Protein AF-A0A3D1IVW1-F1 (afdb_monomer_lite)

pLDDT: mean 79.4, std 11.93, range [44.81, 93.75]

Foldseek 3Di:
DVPVPVVVCVVCVVVVVVVVVVVLVVDDPVVLVVLLVVLLVVLLVLLVVLVVLLCCCQPVPPVVSVVVLCLQQPPDDDDDDVVLVVVLVVLVVVLVVLVVVPVVDPDPDSCSSVCNNVSSVVSSVSSCVRRVVSVCCLNPACLVVLCVVLVLDDPPLFEEEEPDDPVSVVRSCVNNVHHYDDPPPPDTQKYKYKFFPVVVPQPPDCWDCDPNWIWGWPDKDDRSNDPGIIITMIGTDD

Structure (mmCIF, N/CA/C/O backbone):
data_AF-A0A3D1IVW1-F1
#
_entry.id   AF-A0A3D1IVW1-F1
#
loop_
_atom_site.group_PDB
_atom_site.id
_atom_site.type_symbol
_atom_site.label_atom_id
_atom_site.label_alt_id
_atom_site.label_comp_id
_atom_site.label_asym_id
_atom_site.label_entity_id
_atom_site.label_seq_id
_atom_site.pdbx_PDB_ins_code
_atom_site.Cartn_x
_atom_site.Cartn_y
_atom_site.Cartn_z
_atom_site.occupancy
_atom_site.B_iso_or_equiv
_atom_site.auth_seq_id
_atom_site.auth_comp_id
_atom_site.auth_asym_id
_atom_site.auth_atom_id
_atom_site.pdbx_PDB_model_num
ATOM 1 N N . ASP A 1 1 ? -1.651 19.446 11.069 1.00 44.81 1 ASP A N 1
ATOM 2 C CA . ASP A 1 1 ? -1.662 2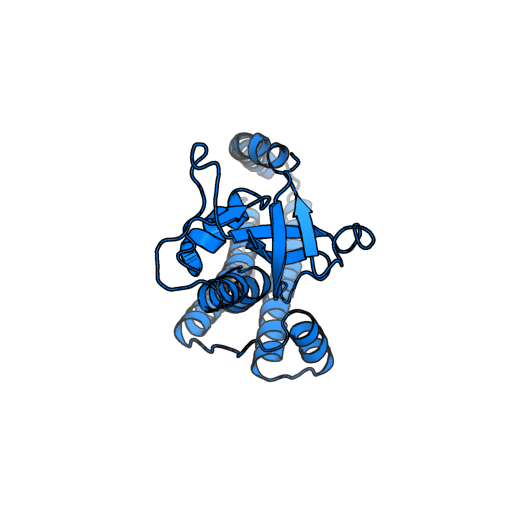0.172 9.782 1.00 44.81 1 ASP A CA 1
ATOM 3 C C . ASP A 1 1 ? -0.481 19.895 8.840 1.00 44.81 1 ASP A C 1
ATOM 5 O O . ASP A 1 1 ? -0.111 20.776 8.086 1.00 44.81 1 ASP A O 1
ATOM 9 N N . HIS A 1 2 ? 0.072 18.671 8.774 1.00 48.81 2 HIS A N 1
ATOM 10 C CA . HIS A 1 2 ? 1.142 18.350 7.800 1.00 48.81 2 HIS A CA 1
ATOM 11 C C . HIS A 1 2 ? 0.639 17.797 6.452 1.00 48.81 2 HIS A C 1
ATOM 13 O O . HIS A 1 2 ? 1.391 17.732 5.489 1.00 48.81 2 HIS A O 1
ATOM 19 N N . TYR A 1 3 ? -0.633 17.396 6.352 1.00 52.34 3 TYR A N 1
ATOM 20 C CA . TYR A 1 3 ? -1.165 16.752 5.140 1.00 52.34 3 TYR A CA 1
ATOM 21 C C . TYR A 1 3 ? -1.516 17.737 4.011 1.00 52.34 3 TYR A C 1
ATOM 23 O O . TYR A 1 3 ? -1.697 17.322 2.869 1.00 52.34 3 TYR A O 1
ATOM 31 N N . SER A 1 4 ? -1.625 19.032 4.311 1.00 59.16 4 SER A N 1
ATOM 32 C CA . SER A 1 4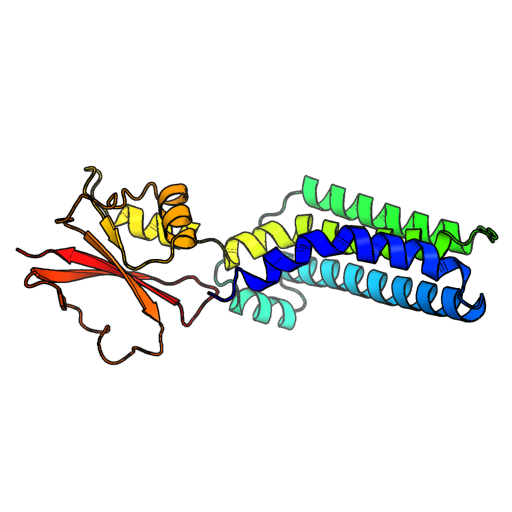 ? -1.966 20.077 3.339 1.00 59.16 4 SER A CA 1
ATOM 33 C C . SER A 1 4 ? -0.793 20.474 2.440 1.00 59.16 4 SER A C 1
ATOM 35 O O . SER A 1 4 ? -1.022 20.860 1.299 1.00 59.16 4 SER A O 1
ATOM 37 N N . GLU A 1 5 ? 0.451 20.348 2.905 1.00 62.03 5 GLU A N 1
ATOM 38 C CA . GLU A 1 5 ? 1.628 20.838 2.172 1.00 62.03 5 GLU A CA 1
ATOM 39 C C . GLU A 1 5 ? 1.930 20.007 0.916 1.00 62.03 5 GLU A C 1
ATOM 41 O O . GLU A 1 5 ? 2.235 20.567 -0.136 1.00 62.03 5 GLU A O 1
ATOM 46 N N . GLU A 1 6 ? 1.762 18.682 0.971 1.00 63.97 6 GLU A N 1
ATOM 47 C CA . GLU A 1 6 ? 2.027 17.818 -0.189 1.00 63.97 6 GLU A CA 1
ATOM 48 C C . GLU A 1 6 ? 0.961 17.961 -1.284 1.00 63.97 6 GLU A C 1
ATOM 50 O O . GLU A 1 6 ? 1.274 17.928 -2.475 1.00 63.97 6 GLU A O 1
ATOM 55 N N . ALA A 1 7 ? -0.300 18.185 -0.897 1.00 71.75 7 ALA A N 1
ATOM 56 C CA . ALA A 1 7 ? -1.404 18.361 -1.840 1.00 71.75 7 ALA A CA 1
ATOM 57 C C . ALA A 1 7 ? -1.270 19.650 -2.672 1.00 71.75 7 ALA A C 1
ATOM 59 O O . ALA A 1 7 ? -1.686 19.686 -3.831 1.00 71.75 7 ALA A O 1
ATOM 60 N N . ILE A 1 8 ? -0.639 20.685 -2.108 1.00 82.56 8 ILE A N 1
ATOM 61 C CA . ILE A 1 8 ? -0.385 21.970 -2.779 1.00 82.56 8 ILE A CA 1
ATOM 62 C C . ILE A 1 8 ? 0.635 21.826 -3.920 1.00 82.56 8 ILE A C 1
ATOM 64 O O . ILE A 1 8 ? 0.636 22.635 -4.846 1.00 82.56 8 ILE A O 1
ATOM 68 N N . LEU A 1 9 ? 1.471 20.782 -3.903 1.00 83.12 9 LEU A N 1
ATOM 69 C CA . LEU A 1 9 ? 2.493 20.544 -4.926 1.00 83.12 9 LEU A CA 1
ATOM 70 C C . LEU A 1 9 ? 1.981 19.731 -6.124 1.00 83.12 9 LEU A C 1
ATOM 72 O O . LEU A 1 9 ? 2.606 19.763 -7.185 1.00 83.12 9 LEU A O 1
ATOM 76 N N . LEU A 1 10 ? 0.838 19.039 -6.009 1.00 85.56 10 LEU A N 1
ATOM 77 C CA . LEU A 1 10 ? 0.262 18.269 -7.123 1.00 85.56 10 LEU A CA 1
ATOM 78 C C . LEU A 1 10 ? 0.056 19.093 -8.412 1.00 85.56 10 LEU A C 1
ATOM 80 O O . LEU A 1 10 ? 0.389 18.587 -9.485 1.00 85.56 10 LEU A O 1
ATOM 84 N N . PRO A 1 11 ? -0.431 20.348 -8.362 1.00 90.56 11 PRO A N 1
ATOM 85 C CA . PRO A 1 11 ? -0.581 21.185 -9.552 1.00 90.56 11 PRO A CA 1
ATOM 86 C C . PRO A 1 11 ? 0.732 21.515 -10.279 1.00 90.56 11 PRO A C 1
ATOM 88 O O . PRO A 1 11 ? 0.683 21.943 -11.428 1.00 90.56 11 PRO A O 1
ATOM 91 N N . LEU A 1 12 ? 1.900 21.318 -9.651 1.00 88.50 12 LEU A N 1
ATOM 92 C CA . LEU A 1 12 ? 3.211 21.569 -10.264 1.00 88.50 12 LEU A CA 1
ATOM 93 C C . LEU A 1 12 ? 3.673 20.415 -11.178 1.00 88.50 12 LEU A C 1
ATOM 95 O O . LEU A 1 12 ? 4.520 20.614 -12.052 1.00 88.50 12 LEU A O 1
ATOM 99 N N . LEU A 1 13 ? 3.100 19.214 -11.018 1.00 88.19 13 LEU A N 1
ATOM 100 C CA . LEU A 1 13 ? 3.461 18.012 -11.784 1.00 88.19 13 LEU A CA 1
ATOM 101 C C . LEU A 1 13 ? 3.410 18.196 -13.313 1.00 88.19 13 LEU A C 1
ATOM 103 O O . LEU A 1 13 ? 4.369 17.787 -13.971 1.00 88.19 13 LEU A O 1
ATOM 107 N N . PRO A 1 14 ? 2.371 18.817 -13.913 1.00 90.19 14 PRO A N 1
ATOM 108 C CA . PRO A 1 14 ? 2.312 19.013 -15.361 1.00 90.19 14 PRO A CA 1
ATOM 109 C C . PRO A 1 14 ? 3.464 19.883 -15.879 1.00 90.19 14 PRO A C 1
ATOM 111 O O . PRO A 1 14 ? 4.065 19.559 -16.902 1.00 90.19 14 PRO A O 1
ATOM 114 N N . GLY A 1 15 ? 3.815 20.949 -15.149 1.00 91.00 15 GLY A N 1
ATOM 115 C CA . GLY A 1 15 ? 4.915 21.844 -15.516 1.00 91.00 15 GLY A CA 1
ATOM 116 C C . GLY A 1 15 ? 6.268 21.135 -15.480 1.00 91.00 15 GLY A C 1
ATOM 117 O O . GLY A 1 15 ? 7.052 21.235 -16.423 1.00 91.00 15 GLY A O 1
ATOM 118 N N . LEU A 1 16 ? 6.511 20.336 -14.438 1.00 87.25 16 LEU A N 1
ATOM 119 C CA . LEU A 1 16 ? 7.719 19.514 -14.327 1.00 87.25 16 LEU A CA 1
ATOM 120 C C . LEU A 1 16 ? 7.793 18.442 -15.424 1.00 87.25 16 LEU A C 1
ATOM 122 O O . LEU A 1 16 ? 8.865 18.215 -15.984 1.00 87.25 16 LEU A O 1
ATOM 126 N N . ALA A 1 17 ? 6.666 17.817 -15.779 1.00 85.81 17 ALA A N 1
ATOM 127 C CA . ALA A 1 17 ? 6.605 16.831 -16.857 1.00 85.81 17 ALA A CA 1
ATOM 128 C C . ALA A 1 17 ? 6.920 17.453 -18.228 1.00 85.81 17 ALA A C 1
ATOM 130 O O . ALA A 1 17 ? 7.674 16.871 -19.010 1.00 85.81 17 ALA A O 1
ATOM 131 N N . MET A 1 18 ? 6.401 18.656 -18.503 1.00 88.19 18 MET A N 1
ATOM 132 C CA . MET A 1 18 ? 6.732 19.409 -19.716 1.00 88.19 18 MET A CA 1
ATOM 133 C C . MET A 1 18 ? 8.223 19.761 -19.767 1.00 88.19 18 MET A C 1
ATOM 135 O O . MET A 1 18 ? 8.879 19.495 -20.774 1.00 88.19 18 MET A O 1
ATOM 139 N N . LEU A 1 19 ? 8.783 20.287 -18.673 1.00 87.06 19 LEU A N 1
ATOM 140 C CA . LEU A 1 19 ? 10.214 20.600 -18.579 1.00 87.06 19 LEU A CA 1
ATOM 141 C C . LEU A 1 19 ? 11.088 19.358 -18.813 1.00 87.06 19 LEU A C 1
ATOM 143 O O . LEU A 1 19 ? 12.068 19.427 -19.555 1.00 87.06 19 LEU A O 1
ATOM 147 N N . ALA A 1 20 ? 10.710 18.207 -18.249 1.00 83.38 20 ALA A N 1
ATOM 148 C CA . ALA A 1 20 ? 11.411 16.945 -18.469 1.00 83.38 20 ALA A CA 1
ATOM 149 C C . ALA A 1 20 ? 11.354 16.494 -19.941 1.00 83.38 20 ALA A C 1
ATOM 151 O O . ALA A 1 20 ? 12.373 16.072 -20.491 1.00 83.38 20 ALA A O 1
ATOM 152 N N . ALA A 1 21 ? 10.199 16.632 -20.603 1.00 82.69 21 ALA A N 1
ATOM 153 C CA . ALA A 1 21 ? 10.036 16.286 -22.016 1.00 82.69 21 ALA A CA 1
ATOM 154 C C . ALA A 1 21 ? 10.954 17.120 -22.931 1.00 82.69 21 ALA A C 1
ATOM 156 O O . ALA A 1 21 ? 11.595 16.567 -23.827 1.00 82.69 21 ALA A O 1
ATOM 157 N N . PHE A 1 22 ? 11.077 18.426 -22.670 1.00 83.50 22 PHE A N 1
ATOM 158 C CA . PHE A 1 22 ? 11.959 19.324 -23.427 1.00 83.50 22 PHE A CA 1
ATOM 159 C C . PHE A 1 22 ? 13.443 19.227 -23.033 1.00 83.50 22 PHE A C 1
ATOM 161 O O . PHE A 1 22 ? 14.302 19.619 -23.820 1.00 83.50 22 PHE A O 1
ATOM 168 N N . GLY A 1 23 ? 13.770 18.687 -21.854 1.00 80.44 23 GLY A N 1
ATOM 169 C CA . GLY A 1 23 ? 15.151 18.469 -21.407 1.00 80.44 23 GLY A CA 1
ATOM 170 C C . GLY A 1 23 ? 15.813 17.210 -21.985 1.00 80.44 23 GLY A C 1
ATOM 171 O O . GLY A 1 23 ? 17.034 17.137 -22.090 1.00 80.44 23 GLY A O 1
ATOM 172 N N . LEU A 1 24 ? 15.038 16.211 -22.410 1.00 76.06 24 LEU A N 1
ATOM 173 C CA . LEU A 1 24 ? 15.577 14.956 -22.958 1.00 76.06 24 LEU A CA 1
ATOM 174 C C . LEU A 1 24 ? 16.409 15.117 -24.251 1.00 76.06 24 LEU A C 1
ATOM 176 O O . LEU A 1 24 ? 17.438 14.444 -24.363 1.00 76.06 24 LEU A O 1
ATOM 180 N N . PRO A 1 25 ? 16.043 15.989 -25.215 1.00 76.69 25 PRO A N 1
ATOM 181 C CA . PRO A 1 25 ? 16.825 16.207 -26.434 1.00 76.69 25 PRO A CA 1
ATOM 182 C C . PRO A 1 25 ? 18.171 16.910 -26.219 1.00 76.69 25 PRO A C 1
ATOM 184 O O . PRO A 1 25 ? 19.034 16.827 -27.090 1.00 76.69 25 PRO A O 1
ATOM 187 N N . THR A 1 26 ? 18.369 17.606 -25.093 1.00 80.81 26 THR A N 1
ATOM 188 C CA . THR A 1 26 ? 19.588 18.396 -24.837 1.00 80.81 26 THR A CA 1
ATOM 189 C C . THR A 1 26 ? 20.731 17.562 -24.247 1.00 80.81 26 THR A C 1
ATOM 191 O O . THR A 1 26 ? 21.876 18.014 -24.198 1.00 80.81 26 THR A O 1
ATOM 194 N N . MET A 1 27 ? 20.462 16.319 -23.833 1.00 77.38 27 MET A N 1
ATOM 195 C CA . MET A 1 27 ? 21.464 15.440 -23.234 1.00 77.38 27 MET A CA 1
ATOM 196 C C . MET A 1 27 ? 22.356 14.735 -24.267 1.00 77.38 27 MET A C 1
ATOM 198 O O . MET A 1 27 ? 21.921 14.272 -25.323 1.00 77.38 27 MET A O 1
ATOM 202 N N . LYS A 1 28 ? 23.636 14.553 -23.913 1.00 79.81 28 LYS A N 1
ATOM 203 C CA . LYS A 1 28 ? 24.580 13.746 -24.702 1.00 79.81 28 LYS A CA 1
ATOM 204 C C . LYS A 1 28 ? 24.087 12.296 -24.787 1.00 79.81 28 LYS A C 1
ATOM 206 O O . LYS A 1 28 ? 23.714 11.700 -23.777 1.00 79.81 28 LYS A O 1
ATOM 211 N N . ARG A 1 29 ? 24.200 11.685 -25.972 1.00 76.31 29 ARG A N 1
ATOM 212 C CA . ARG A 1 29 ? 23.771 10.293 -26.241 1.00 76.31 29 ARG A CA 1
ATOM 213 C C . ARG A 1 29 ? 24.329 9.273 -25.234 1.00 76.31 29 ARG A C 1
ATOM 215 O O . ARG A 1 29 ? 23.633 8.328 -24.876 1.00 76.31 29 ARG A O 1
ATOM 222 N N . GLY A 1 30 ? 25.561 9.478 -24.753 1.00 78.19 30 GLY A N 1
ATOM 223 C CA . GLY A 1 30 ? 26.191 8.617 -23.744 1.00 78.19 30 GLY A CA 1
ATOM 224 C C . GLY A 1 30 ? 25.524 8.687 -22.365 1.00 78.19 30 GLY A C 1
ATOM 225 O O . GLY A 1 30 ? 25.292 7.648 -21.754 1.00 78.19 30 GLY A O 1
ATOM 226 N N . ALA A 1 31 ? 25.150 9.888 -21.910 1.00 80.50 31 ALA A N 1
ATOM 227 C CA . ALA A 1 31 ? 24.491 10.085 -20.617 1.00 80.50 31 ALA A CA 1
ATOM 228 C C . ALA A 1 31 ? 23.090 9.454 -20.602 1.00 80.50 31 ALA A C 1
ATOM 230 O O . ALA A 1 31 ? 22.758 8.715 -19.680 1.00 80.50 31 ALA A O 1
ATOM 231 N N . ILE A 1 32 ? 22.312 9.649 -21.675 1.00 79.56 32 ILE A N 1
ATOM 232 C CA . ILE A 1 32 ? 20.978 9.041 -21.828 1.00 79.56 32 ILE A CA 1
ATOM 233 C C . ILE A 1 32 ? 21.064 7.511 -21.752 1.00 79.56 32 ILE A C 1
ATOM 235 O O . ILE A 1 32 ? 20.262 6.873 -21.075 1.00 79.56 32 ILE A O 1
ATOM 239 N N . ASN A 1 33 ? 22.048 6.910 -22.427 1.00 81.25 33 ASN A N 1
ATOM 240 C CA . ASN A 1 33 ? 22.205 5.457 -22.453 1.00 81.25 33 ASN A CA 1
ATOM 241 C C . ASN A 1 33 ? 22.649 4.879 -21.098 1.00 81.25 33 ASN A C 1
ATOM 243 O O . ASN A 1 33 ? 22.234 3.776 -20.745 1.00 81.25 33 ASN A O 1
ATOM 247 N N . ALA A 1 34 ? 23.474 5.612 -20.344 1.00 83.94 34 ALA A N 1
ATOM 248 C CA . ALA A 1 34 ? 23.881 5.217 -18.998 1.00 83.94 34 ALA A CA 1
ATOM 249 C C . ALA A 1 34 ? 22.696 5.253 -18.019 1.00 83.94 34 ALA A C 1
ATOM 251 O O . ALA A 1 34 ? 22.466 4.278 -17.305 1.00 83.94 34 ALA A O 1
ATOM 252 N N . VAL A 1 35 ? 21.907 6.334 -18.044 1.00 83.38 35 VAL A N 1
ATOM 253 C CA . VAL A 1 35 ? 20.700 6.479 -17.212 1.00 83.38 35 VAL A CA 1
ATOM 254 C C . VAL A 1 35 ? 19.680 5.387 -17.535 1.00 83.38 35 VAL A C 1
ATOM 256 O O . VAL A 1 35 ? 19.171 4.744 -16.625 1.00 83.38 35 VAL A O 1
ATOM 259 N N . ASP A 1 36 ? 19.443 5.111 -18.819 1.00 85.12 36 ASP A N 1
ATOM 260 C CA . ASP A 1 36 ? 18.531 4.055 -19.274 1.00 85.12 36 ASP A CA 1
ATOM 261 C C . ASP A 1 36 ? 18.907 2.674 -18.707 1.00 85.12 36 ASP A C 1
ATOM 263 O O . ASP A 1 36 ? 18.079 1.979 -18.118 1.00 85.12 36 ASP A O 1
ATOM 267 N N . TRP A 1 37 ? 20.181 2.282 -18.823 1.00 85.75 37 TRP A N 1
ATOM 268 C CA . TRP A 1 37 ? 20.661 1.015 -18.264 1.00 85.75 37 TRP A CA 1
ATOM 269 C C . TRP A 1 37 ? 20.567 0.965 -16.740 1.00 85.75 37 TRP A C 1
ATOM 271 O O . TRP A 1 37 ? 20.167 -0.064 -16.194 1.00 85.75 37 TRP A O 1
ATOM 281 N N . PHE A 1 38 ? 20.901 2.062 -16.060 1.00 89.50 38 PHE A N 1
ATOM 282 C CA . PHE A 1 38 ? 20.772 2.151 -14.609 1.00 89.50 38 PHE A CA 1
ATOM 283 C C . PHE A 1 38 ? 19.315 1.973 -14.164 1.00 89.50 38 PHE A C 1
ATOM 285 O O . PHE A 1 38 ? 19.040 1.185 -13.256 1.00 89.50 38 PHE A O 1
ATOM 292 N N . SER A 1 39 ? 18.376 2.642 -14.840 1.00 88.75 39 SER A N 1
ATOM 293 C CA . SER A 1 39 ? 16.945 2.499 -14.579 1.00 88.75 39 SER A CA 1
ATOM 294 C C . SER A 1 39 ? 16.476 1.064 -14.798 1.00 88.75 39 SER A C 1
ATOM 296 O O . SER A 1 39 ? 15.833 0.511 -13.914 1.00 88.75 39 SER A O 1
ATOM 298 N N . VAL A 1 40 ? 16.834 0.419 -15.915 1.00 89.44 40 VAL A N 1
ATOM 299 C CA . VAL A 1 40 ? 16.433 -0.977 -16.176 1.00 89.44 40 VAL A CA 1
ATOM 300 C C . VAL A 1 40 ? 16.955 -1.927 -15.111 1.00 89.44 40 VAL A C 1
ATOM 302 O O . VAL A 1 40 ? 16.191 -2.764 -14.631 1.00 89.44 40 VAL A O 1
ATOM 305 N N . MET A 1 41 ? 18.231 -1.811 -14.739 1.00 91.50 41 MET A N 1
ATOM 306 C CA . MET A 1 41 ? 18.840 -2.685 -13.734 1.00 91.50 41 MET A CA 1
ATOM 307 C C . MET A 1 41 ? 18.173 -2.503 -12.377 1.00 91.50 41 MET A C 1
ATOM 309 O O . MET A 1 41 ? 17.762 -3.482 -11.752 1.00 91.50 41 MET A O 1
ATOM 313 N N . THR A 1 42 ? 17.993 -1.253 -11.955 1.00 93.06 42 THR A N 1
ATOM 314 C CA . THR A 1 42 ? 17.382 -0.930 -10.663 1.00 93.06 42 THR A CA 1
ATOM 315 C C . THR A 1 42 ? 15.915 -1.361 -10.617 1.00 93.06 42 THR A C 1
ATOM 317 O O . THR A 1 42 ? 15.522 -2.048 -9.678 1.00 93.06 42 THR A O 1
ATOM 320 N N . LEU A 1 43 ? 15.124 -1.051 -11.653 1.00 92.62 43 LEU A N 1
ATOM 321 C CA . LEU A 1 43 ? 13.694 -1.386 -11.725 1.00 92.62 43 LEU A CA 1
ATOM 322 C C . LEU A 1 43 ? 13.453 -2.897 -11.854 1.00 92.62 43 LEU A C 1
ATOM 324 O O . LEU A 1 43 ? 12.521 -3.434 -11.257 1.00 92.62 43 LEU A O 1
ATOM 328 N N . SER A 1 44 ? 14.314 -3.610 -12.584 1.00 92.50 44 SER A N 1
ATOM 329 C CA . SER A 1 44 ? 14.243 -5.076 -12.658 1.00 92.50 44 SER A CA 1
ATOM 330 C C . SER A 1 44 ? 14.616 -5.716 -11.321 1.00 92.50 44 SER A C 1
ATOM 332 O O . SER A 1 44 ? 13.954 -6.656 -10.885 1.00 92.50 44 SER A O 1
ATOM 334 N N . THR A 1 45 ? 15.629 -5.176 -10.635 1.00 93.44 45 THR A N 1
ATOM 335 C CA . THR A 1 45 ? 16.033 -5.641 -9.300 1.00 93.44 45 THR A CA 1
ATOM 336 C C . THR A 1 45 ? 14.923 -5.404 -8.278 1.00 93.44 45 THR A C 1
ATOM 338 O O . THR A 1 45 ? 14.597 -6.310 -7.512 1.00 93.44 45 THR A O 1
ATOM 341 N N . SER A 1 46 ? 14.272 -4.236 -8.289 1.00 92.94 46 SER A N 1
ATOM 342 C CA . SER A 1 46 ? 13.134 -3.964 -7.404 1.00 92.94 46 SER A CA 1
ATOM 343 C C . SER A 1 46 ? 11.929 -4.847 -7.719 1.00 92.94 46 SER A C 1
ATOM 345 O O . SER A 1 46 ? 11.311 -5.368 -6.795 1.00 92.94 46 SER A O 1
ATOM 347 N N . ALA A 1 47 ? 11.614 -5.081 -8.996 1.00 92.75 47 ALA A N 1
ATOM 348 C CA . ALA A 1 47 ? 10.544 -5.999 -9.389 1.00 92.75 47 ALA A CA 1
ATOM 349 C C . ALA A 1 47 ? 10.818 -7.436 -8.912 1.00 92.75 47 ALA A C 1
ATOM 351 O O . ALA A 1 47 ? 9.932 -8.080 -8.346 1.00 92.75 47 ALA A O 1
ATOM 352 N N . ALA A 1 48 ? 12.055 -7.919 -9.066 1.00 91.62 48 ALA A N 1
ATOM 353 C CA . ALA A 1 48 ? 12.473 -9.219 -8.547 1.00 91.62 48 ALA A CA 1
ATOM 354 C C . ALA A 1 48 ? 12.349 -9.282 -7.016 1.00 91.62 48 ALA A C 1
ATOM 356 O O . ALA A 1 48 ? 11.836 -10.257 -6.470 1.00 91.62 48 ALA A O 1
ATOM 357 N N . PHE A 1 49 ? 12.744 -8.218 -6.317 1.00 90.88 49 PHE A N 1
ATOM 358 C CA . PHE A 1 49 ? 12.617 -8.125 -4.866 1.00 90.88 49 PHE A CA 1
ATOM 359 C C . PHE A 1 49 ? 11.154 -8.158 -4.397 1.00 90.88 49 PHE A C 1
ATOM 361 O O . PHE A 1 49 ? 10.835 -8.868 -3.443 1.00 90.88 49 PHE A O 1
ATOM 368 N N . ILE A 1 50 ? 10.250 -7.464 -5.100 1.00 89.94 50 ILE A N 1
ATOM 369 C CA . ILE A 1 50 ? 8.801 -7.490 -4.835 1.00 89.94 50 ILE A CA 1
ATOM 370 C C . ILE A 1 50 ? 8.251 -8.919 -4.951 1.00 89.94 50 ILE A C 1
ATOM 372 O O . ILE A 1 50 ? 7.494 -9.350 -4.075 1.00 89.94 50 ILE A O 1
ATOM 376 N N . TRP A 1 51 ? 8.663 -9.665 -5.983 1.00 89.88 51 TRP A N 1
ATOM 377 C CA . TRP A 1 51 ? 8.309 -11.076 -6.162 1.00 89.88 51 TRP A CA 1
ATOM 378 C C . TRP A 1 51 ? 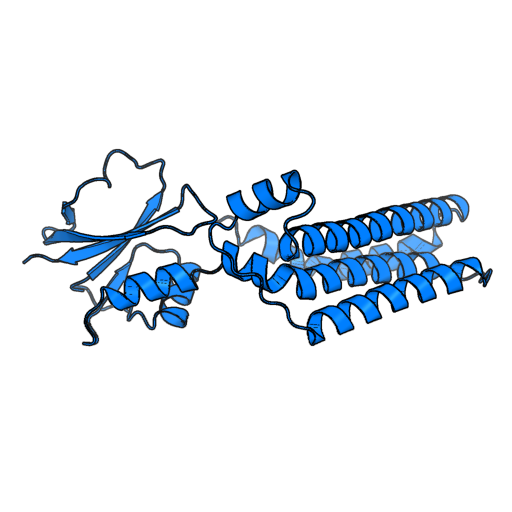8.855 -11.959 -5.040 1.00 89.88 51 TRP A C 1
ATOM 380 O O . TRP A 1 51 ? 8.089 -12.703 -4.429 1.00 89.88 51 TRP A O 1
ATOM 390 N N . VAL A 1 52 ? 10.149 -11.852 -4.724 1.00 86.62 52 VAL A N 1
ATOM 391 C CA . VAL A 1 52 ? 10.794 -12.647 -3.664 1.00 86.62 52 VAL A CA 1
ATOM 392 C C . VAL A 1 52 ? 10.120 -12.407 -2.315 1.00 86.62 52 VAL A C 1
ATOM 394 O O . VAL A 1 52 ? 9.800 -13.359 -1.607 1.00 86.62 52 VAL A O 1
ATOM 397 N N . MET A 1 53 ? 9.844 -11.150 -1.963 1.00 83.38 53 MET A N 1
ATOM 398 C CA . MET A 1 53 ? 9.140 -10.819 -0.725 1.00 83.38 53 MET A CA 1
ATOM 399 C C . MET A 1 53 ? 7.712 -11.369 -0.696 1.00 83.38 53 MET A C 1
ATOM 401 O O . MET A 1 53 ? 7.262 -11.853 0.344 1.00 83.38 53 MET A O 1
ATOM 405 N N . TRP A 1 54 ? 6.993 -11.328 -1.820 1.00 85.81 54 TRP A N 1
ATOM 406 C CA . TRP A 1 54 ? 5.652 -11.900 -1.896 1.00 85.81 54 TRP A CA 1
ATOM 407 C C . TRP A 1 54 ? 5.666 -13.429 -1.755 1.00 85.81 54 TRP A C 1
ATOM 409 O O . TRP A 1 54 ? 4.867 -13.968 -0.987 1.00 85.81 54 TRP A O 1
ATOM 419 N N . VAL A 1 55 ? 6.608 -14.120 -2.408 1.00 83.31 55 VAL A N 1
ATOM 420 C CA . VAL A 1 55 ? 6.807 -15.573 -2.255 1.00 83.31 55 VAL A CA 1
ATOM 421 C C . VAL A 1 55 ? 7.165 -15.912 -0.810 1.00 83.31 55 VAL A C 1
ATOM 423 O O . VAL A 1 55 ? 6.580 -16.834 -0.240 1.00 83.31 55 VAL A O 1
ATOM 426 N N . ALA A 1 56 ? 8.051 -15.136 -0.183 1.00 82.19 56 ALA A N 1
ATOM 427 C CA . ALA A 1 56 ? 8.434 -15.325 1.213 1.00 82.19 56 ALA A CA 1
ATOM 428 C C . ALA A 1 56 ? 7.254 -15.164 2.175 1.00 82.19 56 ALA A C 1
ATOM 430 O O . ALA A 1 56 ? 7.132 -15.919 3.137 1.00 82.19 56 ALA A O 1
ATOM 431 N N . LYS A 1 57 ? 6.348 -14.223 1.896 1.00 75.69 57 LYS A N 1
ATOM 432 C CA . LYS A 1 57 ? 5.104 -14.044 2.654 1.00 75.69 57 LYS A CA 1
ATOM 433 C C . LYS A 1 57 ? 4.146 -15.230 2.478 1.00 75.69 57 LYS A C 1
ATOM 435 O O . LYS A 1 57 ? 3.507 -15.626 3.447 1.00 75.69 57 LYS A O 1
ATOM 440 N N . GLN A 1 58 ? 4.033 -15.787 1.271 1.00 78.88 58 GLN A N 1
ATOM 441 C CA . GLN A 1 58 ? 3.109 -16.892 0.990 1.00 78.88 58 GLN A CA 1
ATOM 442 C C . GLN A 1 58 ? 3.612 -18.239 1.527 1.00 78.88 58 GLN A C 1
ATOM 444 O O . GLN A 1 58 ? 2.825 -19.036 2.027 1.00 78.88 58 GLN A O 1
ATOM 449 N N . THR A 1 59 ? 4.915 -18.495 1.404 1.00 76.81 59 THR A N 1
ATOM 450 C CA . THR A 1 59 ? 5.540 -19.795 1.712 1.00 76.81 59 THR A CA 1
ATOM 451 C C . THR A 1 59 ? 6.235 -19.830 3.071 1.00 76.81 59 THR A C 1
ATOM 453 O O . THR A 1 59 ? 6.530 -20.905 3.584 1.00 76.81 59 THR A O 1
ATOM 456 N N . GLY A 1 60 ? 6.521 -18.670 3.668 1.00 68.50 60 GLY A N 1
ATOM 457 C CA . GLY A 1 60 ? 7.301 -18.561 4.902 1.00 68.50 60 GLY A CA 1
ATOM 458 C C . GLY A 1 60 ? 8.819 -18.698 4.710 1.00 68.50 60 GLY A C 1
ATOM 459 O O . GLY A 1 60 ? 9.559 -18.623 5.693 1.00 68.50 60 GLY A O 1
ATOM 460 N N . TRP A 1 61 ? 9.306 -18.864 3.474 1.00 59.03 61 TRP A N 1
ATOM 461 C CA . TRP A 1 61 ? 10.727 -19.019 3.153 1.00 59.03 61 TRP A CA 1
ATOM 462 C C . TRP A 1 61 ? 11.194 -17.908 2.196 1.00 59.03 61 TRP A C 1
ATOM 464 O O . TRP A 1 61 ? 10.592 -17.759 1.135 1.00 59.03 61 TRP A O 1
ATOM 474 N N . PRO A 1 62 ? 12.241 -17.117 2.514 1.00 62.38 62 PRO A N 1
ATOM 475 C CA . PRO A 1 62 ? 13.227 -17.286 3.587 1.00 62.38 62 PRO A CA 1
ATOM 476 C C . PRO A 1 62 ? 12.711 -16.869 4.974 1.00 62.38 62 PRO A C 1
ATOM 478 O O . PRO A 1 62 ? 12.102 -15.810 5.140 1.00 62.38 62 PRO A O 1
ATOM 481 N N . ALA A 1 63 ? 13.034 -17.665 5.999 1.00 64.69 63 ALA A N 1
ATOM 482 C CA . ALA A 1 63 ? 12.492 -17.518 7.356 1.00 64.69 63 ALA A CA 1
ATOM 483 C C . ALA A 1 63 ? 12.750 -16.140 7.999 1.00 64.69 63 ALA A C 1
ATOM 485 O O . ALA A 1 63 ? 11.968 -15.679 8.827 1.00 64.69 63 ALA A O 1
ATOM 486 N N . GLN A 1 64 ? 13.836 -15.464 7.623 1.00 64.50 64 GLN A N 1
ATOM 487 C CA . GLN A 1 64 ? 14.205 -14.149 8.157 1.00 64.50 64 GLN A CA 1
ATOM 488 C C . GLN A 1 64 ? 13.279 -13.035 7.639 1.00 64.50 64 GLN A C 1
ATOM 490 O O . GLN A 1 64 ? 12.844 -12.177 8.407 1.00 64.50 64 GLN A O 1
ATOM 495 N N . LEU A 1 65 ? 12.912 -13.099 6.355 1.00 61.09 65 LEU A N 1
ATOM 496 C CA . LEU A 1 65 ? 11.960 -12.181 5.723 1.00 61.09 65 LEU A CA 1
ATOM 497 C C . LEU A 1 65 ? 10.540 -12.434 6.233 1.00 61.09 65 LEU A C 1
ATOM 499 O O . LEU A 1 65 ? 9.843 -11.486 6.591 1.00 61.09 65 LEU A O 1
ATOM 503 N N . ALA A 1 66 ? 10.147 -13.704 6.355 1.00 62.25 66 ALA A N 1
ATOM 504 C CA . ALA A 1 66 ? 8.850 -14.079 6.906 1.00 62.25 66 ALA A CA 1
ATOM 505 C C . ALA A 1 66 ? 8.687 -13.602 8.360 1.00 62.25 66 ALA A C 1
ATOM 507 O O . ALA A 1 66 ? 7.682 -12.979 8.691 1.00 62.25 66 ALA A O 1
ATOM 508 N N . LYS A 1 67 ? 9.696 -13.798 9.224 1.00 61.72 67 LYS A N 1
ATOM 509 C CA . LYS A 1 67 ? 9.661 -13.325 10.621 1.00 61.72 67 LYS A CA 1
ATOM 510 C C . LYS A 1 67 ? 9.504 -11.806 10.725 1.00 61.72 67 LYS A C 1
ATOM 512 O O . LYS A 1 67 ? 8.696 -11.338 11.526 1.00 61.72 67 LYS A O 1
ATOM 517 N N . ASN A 1 68 ? 10.230 -11.036 9.912 1.00 62.25 68 ASN A N 1
ATOM 518 C CA . ASN A 1 68 ? 10.095 -9.577 9.895 1.00 62.25 68 ASN A CA 1
ATOM 519 C C . ASN A 1 68 ? 8.728 -9.130 9.364 1.00 62.25 68 ASN A C 1
ATOM 521 O O . ASN A 1 68 ? 8.130 -8.216 9.930 1.00 62.25 68 ASN A O 1
ATOM 525 N N . ALA A 1 69 ? 8.203 -9.796 8.335 1.00 62.72 69 ALA A N 1
ATOM 526 C CA . ALA A 1 69 ? 6.868 -9.521 7.820 1.00 62.72 69 ALA A CA 1
ATOM 527 C C . ALA A 1 69 ? 5.796 -9.813 8.886 1.00 62.72 69 ALA A C 1
ATOM 529 O O . ALA A 1 69 ? 5.021 -8.926 9.237 1.00 62.72 69 ALA A O 1
ATOM 530 N N . PHE A 1 70 ? 5.785 -11.006 9.488 1.00 63.34 70 PHE A N 1
ATOM 531 C CA . PHE A 1 70 ? 4.804 -11.366 10.522 1.00 63.34 70 PHE A CA 1
ATOM 532 C C . PHE A 1 70 ? 4.911 -10.512 11.791 1.00 63.34 70 PHE A C 1
ATOM 534 O O . PHE A 1 70 ? 3.910 -10.316 12.476 1.00 63.34 70 PHE A O 1
ATOM 541 N N . LYS A 1 71 ? 6.086 -9.941 12.086 1.00 61.16 71 LYS A N 1
ATOM 542 C CA . LYS A 1 71 ? 6.238 -8.943 13.154 1.00 61.16 71 LYS A CA 1
ATOM 543 C C . LYS A 1 71 ? 5.466 -7.649 12.859 1.00 61.16 71 LYS A C 1
ATOM 545 O O . LYS A 1 71 ? 4.975 -7.029 13.798 1.00 61.16 71 LYS A O 1
ATOM 550 N N . LEU A 1 72 ? 5.364 -7.245 11.590 1.00 56.34 72 LEU A N 1
ATOM 551 C CA . LEU A 1 72 ? 4.624 -6.052 11.155 1.00 56.34 72 LEU A CA 1
ATOM 552 C C . LEU A 1 72 ? 3.119 -6.310 10.963 1.00 56.34 72 LEU A C 1
ATOM 554 O O . LEU A 1 72 ? 2.325 -5.385 11.109 1.00 56.34 72 LEU A O 1
ATOM 558 N N . ALA A 1 73 ? 2.716 -7.546 10.659 1.00 58.84 73 ALA A N 1
ATOM 559 C CA . ALA A 1 73 ? 1.312 -7.935 10.507 1.00 58.84 73 ALA A CA 1
ATOM 560 C C . ALA A 1 73 ? 1.005 -9.250 11.252 1.00 58.84 73 ALA A C 1
ATOM 562 O O . ALA A 1 73 ? 0.850 -10.308 10.627 1.00 58.84 73 ALA A O 1
ATOM 563 N N . PRO A 1 74 ? 0.930 -9.219 12.594 1.00 60.56 74 PRO A N 1
ATOM 564 C CA . PRO A 1 74 ? 0.672 -10.419 13.381 1.00 60.56 74 PRO A CA 1
ATOM 565 C C . PRO A 1 74 ? -0.732 -10.962 13.085 1.00 60.56 74 PRO A C 1
ATOM 567 O O . PRO A 1 74 ? -1.719 -10.271 13.307 1.00 60.56 74 PRO A O 1
ATOM 570 N N . GLY A 1 75 ? -0.825 -12.204 12.596 1.00 61.91 75 GLY A N 1
ATOM 571 C CA . GLY A 1 75 ? -2.102 -12.869 12.299 1.00 61.91 75 GLY A CA 1
ATOM 572 C C . GLY A 1 75 ? -2.663 -12.638 10.889 1.00 61.91 75 GLY A C 1
ATOM 573 O O . GLY A 1 75 ? -3.800 -13.033 10.625 1.00 61.91 75 GLY A O 1
ATOM 574 N N . PHE A 1 76 ? -1.894 -12.035 9.973 1.00 63.94 76 PHE A N 1
ATOM 575 C CA . PHE A 1 76 ? -2.291 -11.937 8.566 1.00 63.94 76 PHE A CA 1
ATOM 576 C C . PHE A 1 76 ? -2.409 -13.330 7.932 1.00 63.94 76 PHE A C 1
ATOM 578 O O . PHE A 1 76 ? -1.433 -14.082 7.881 1.00 63.94 76 PHE A O 1
ATOM 585 N N . LYS A 1 77 ? -3.599 -13.663 7.422 1.00 64.69 77 LYS A N 1
ATOM 586 C CA . LYS A 1 77 ? -3.816 -14.872 6.624 1.00 64.69 77 LYS A CA 1
ATOM 587 C C . LYS A 1 77 ? -3.495 -14.551 5.163 1.00 64.69 77 LYS A C 1
ATOM 589 O O . LYS A 1 77 ? -4.120 -13.649 4.610 1.00 64.69 77 LYS A O 1
ATOM 594 N N . PRO A 1 78 ? -2.534 -15.241 4.532 1.00 65.62 78 PRO A N 1
ATOM 595 C CA . PRO A 1 78 ? -2.204 -14.986 3.142 1.00 65.62 78 PRO A CA 1
ATOM 596 C C . PRO A 1 78 ? -3.365 -15.393 2.228 1.00 65.62 78 PRO A C 1
ATOM 598 O O . PRO A 1 78 ? -3.617 -16.574 2.004 1.00 65.62 78 PRO A O 1
ATOM 601 N N . GLU A 1 79 ? -4.074 -14.400 1.696 1.00 70.62 79 GLU A N 1
ATOM 602 C CA . GLU A 1 79 ? -5.083 -14.600 0.658 1.00 70.62 79 GLU A CA 1
ATOM 603 C C . GLU A 1 79 ? -4.388 -14.765 -0.697 1.00 70.62 79 GLU A C 1
ATOM 605 O O . GLU A 1 79 ? -3.793 -13.826 -1.234 1.00 70.62 79 GLU A O 1
ATOM 610 N N . PHE A 1 80 ? -4.432 -15.983 -1.237 1.00 76.81 80 PHE A N 1
ATOM 611 C CA . PHE A 1 80 ? -3.922 -16.278 -2.570 1.00 76.81 80 PHE A CA 1
ATOM 612 C C . PHE A 1 80 ? -5.034 -16.061 -3.595 1.00 76.81 80 PHE A C 1
ATOM 614 O O . PHE A 1 80 ? -5.999 -16.820 -3.646 1.00 76.81 80 PHE A O 1
ATOM 621 N N . ASN A 1 81 ? -4.893 -15.026 -4.422 1.00 83.25 81 ASN A N 1
ATOM 622 C CA . ASN A 1 81 ? -5.790 -14.784 -5.544 1.00 83.25 81 ASN A CA 1
ATOM 623 C C . ASN A 1 81 ? -5.057 -15.091 -6.855 1.00 83.25 81 ASN A C 1
ATOM 625 O O . ASN A 1 81 ? -4.124 -14.389 -7.238 1.00 83.25 81 ASN A O 1
ATOM 629 N N . LEU A 1 82 ? -5.489 -16.143 -7.553 1.00 85.06 82 LEU A N 1
ATOM 630 C CA . LEU A 1 82 ? -4.857 -16.578 -8.799 1.00 85.06 82 LEU A CA 1
ATOM 631 C C . LEU A 1 82 ? -4.895 -15.484 -9.881 1.00 85.06 82 LEU A C 1
ATOM 633 O O . LEU A 1 82 ? -3.936 -15.329 -10.631 1.00 85.06 82 LEU A O 1
ATOM 637 N N . ILE A 1 83 ? -5.967 -14.689 -9.935 1.00 87.75 83 ILE A N 1
ATOM 638 C CA . ILE A 1 83 ? -6.146 -13.635 -10.942 1.00 87.75 83 ILE A CA 1
ATOM 639 C C . ILE A 1 83 ? -5.098 -12.533 -10.755 1.00 87.75 83 ILE A C 1
ATOM 641 O O . ILE A 1 83 ? -4.489 -12.095 -11.730 1.00 87.75 83 ILE A O 1
ATOM 645 N N . THR A 1 84 ? -4.833 -12.107 -9.514 1.00 86.19 84 THR A N 1
ATOM 646 C CA . THR A 1 84 ? -3.826 -11.062 -9.256 1.00 86.19 84 THR A CA 1
ATOM 647 C C . THR A 1 84 ? -2.418 -11.547 -9.587 1.00 86.19 84 THR A C 1
ATOM 649 O O . THR A 1 84 ? -1.628 -10.787 -10.146 1.00 86.19 84 THR A O 1
ATOM 652 N N . VAL A 1 85 ? -2.124 -12.825 -9.323 1.00 87.50 85 VAL A N 1
ATOM 653 C CA . VAL A 1 85 ? -0.852 -13.464 -9.693 1.00 87.50 85 VAL A CA 1
ATOM 654 C C . VAL A 1 85 ? -0.694 -13.543 -11.212 1.00 87.50 85 VAL A C 1
ATOM 656 O O . VAL A 1 85 ? 0.378 -13.223 -11.722 1.00 87.50 85 VAL A O 1
ATOM 659 N N . LEU A 1 86 ? -1.749 -13.904 -11.947 1.00 91.25 86 LEU A N 1
ATOM 660 C CA . LEU A 1 86 ? -1.725 -13.935 -13.413 1.00 91.25 86 LEU A CA 1
ATOM 661 C C . LEU A 1 86 ? -1.471 -12.546 -14.006 1.00 91.25 86 LEU A C 1
ATOM 663 O O . LEU A 1 86 ? -0.603 -12.405 -14.862 1.00 91.25 86 LEU A O 1
ATOM 667 N N . ILE A 1 87 ? -2.154 -11.509 -13.512 1.00 91.75 87 ILE A N 1
ATOM 668 C CA . ILE A 1 87 ? -1.943 -10.125 -13.968 1.00 91.75 87 ILE A CA 1
ATOM 669 C C . ILE A 1 87 ? -0.493 -9.687 -13.720 1.00 91.75 87 ILE A C 1
ATOM 671 O O . ILE A 1 87 ? 0.153 -9.131 -14.609 1.00 91.75 87 ILE A O 1
ATOM 675 N N . ALA A 1 88 ? 0.045 -9.974 -12.535 1.00 90.81 88 ALA A N 1
ATOM 676 C CA . ALA A 1 88 ? 1.426 -9.660 -12.185 1.00 90.81 88 ALA A CA 1
ATOM 677 C C . ALA A 1 88 ? 2.452 -10.419 -13.040 1.00 90.81 88 ALA A C 1
ATOM 679 O O . ALA A 1 88 ? 3.470 -9.848 -13.449 1.00 90.81 88 ALA A O 1
ATOM 680 N N . ALA A 1 89 ? 2.180 -11.690 -13.344 1.00 92.19 89 ALA A N 1
ATOM 681 C CA . ALA A 1 89 ? 3.002 -12.495 -14.238 1.00 92.19 89 ALA A CA 1
ATOM 682 C C . ALA A 1 89 ? 2.972 -11.930 -15.666 1.00 92.19 89 ALA A C 1
ATOM 684 O O . ALA A 1 89 ? 4.032 -11.708 -16.248 1.00 92.19 89 ALA A O 1
ATOM 685 N N . CYS A 1 90 ? 1.792 -11.597 -16.199 1.00 93.31 90 CYS A N 1
ATOM 686 C CA . CYS A 1 90 ? 1.645 -10.953 -17.505 1.00 93.31 90 CYS A CA 1
ATOM 687 C C . CYS A 1 90 ? 2.391 -9.614 -17.576 1.00 93.31 90 CYS A C 1
ATOM 689 O O . CYS A 1 90 ? 3.095 -9.364 -18.554 1.00 93.31 90 CYS A O 1
ATOM 691 N N . ALA A 1 91 ? 2.307 -8.781 -16.534 1.00 92.38 91 ALA A N 1
ATOM 692 C CA . ALA A 1 91 ? 3.054 -7.526 -16.461 1.00 92.38 91 ALA A CA 1
ATOM 693 C C . ALA A 1 91 ? 4.576 -7.769 -16.473 1.00 92.38 91 ALA A C 1
ATOM 695 O O . ALA A 1 91 ? 5.308 -7.103 -17.208 1.00 92.38 91 ALA A O 1
ATOM 696 N N . SER A 1 92 ? 5.050 -8.768 -15.721 1.00 92.25 92 SER A N 1
ATOM 697 C CA . SER A 1 92 ? 6.471 -9.142 -15.666 1.00 92.25 92 SER A CA 1
ATOM 698 C C . SER A 1 92 ? 6.977 -9.688 -17.009 1.00 92.25 92 SER A C 1
ATOM 700 O O . SER A 1 92 ? 8.068 -9.328 -17.448 1.00 92.25 92 SER A O 1
ATOM 702 N N . ILE A 1 93 ? 6.169 -10.493 -17.707 1.00 93.75 93 ILE A N 1
ATOM 703 C CA . ILE A 1 93 ? 6.466 -10.959 -19.071 1.00 93.75 93 ILE A CA 1
ATOM 704 C C . ILE A 1 93 ? 6.522 -9.769 -20.032 1.00 93.75 93 ILE A C 1
ATOM 706 O O . ILE A 1 93 ? 7.466 -9.660 -20.811 1.00 93.75 93 ILE A O 1
ATOM 710 N N . GLY A 1 94 ? 5.561 -8.844 -19.942 1.00 92.50 94 GLY A N 1
ATOM 711 C CA . GLY A 1 94 ? 5.544 -7.614 -20.734 1.00 92.50 94 GLY A CA 1
ATOM 712 C C . GLY A 1 94 ? 6.826 -6.797 -20.568 1.00 92.50 94 GLY A C 1
ATOM 713 O O . GLY A 1 94 ? 7.396 -6.344 -21.558 1.00 92.50 94 GLY A O 1
ATOM 714 N N . TRP A 1 95 ? 7.341 -6.686 -19.341 1.00 93.19 95 TRP A N 1
ATOM 715 C CA . TRP A 1 95 ? 8.630 -6.045 -19.071 1.00 93.19 95 TRP A CA 1
ATOM 716 C C . TRP A 1 95 ? 9.810 -6.772 -19.721 1.00 93.19 95 TRP A C 1
ATOM 718 O O . TRP A 1 95 ? 10.641 -6.131 -20.362 1.00 93.19 95 TRP A O 1
ATOM 728 N N . ILE A 1 96 ? 9.871 -8.103 -19.621 1.00 90.69 96 ILE A N 1
ATOM 729 C CA . ILE A 1 96 ? 10.931 -8.899 -20.260 1.00 90.69 96 ILE A CA 1
ATOM 730 C C . ILE A 1 96 ? 10.893 -8.722 -21.781 1.00 90.69 96 ILE A C 1
ATOM 732 O O . ILE A 1 96 ? 11.937 -8.510 -22.396 1.00 90.69 96 ILE A O 1
ATOM 736 N N . VAL A 1 97 ? 9.703 -8.742 -22.389 1.00 90.38 97 VAL A N 1
ATOM 737 C CA . VAL A 1 97 ? 9.518 -8.491 -23.828 1.00 90.38 97 VAL A CA 1
ATOM 738 C C . VAL A 1 97 ? 9.986 -7.084 -24.201 1.00 90.38 97 VAL A C 1
ATOM 740 O O . VAL A 1 97 ? 10.658 -6.915 -25.216 1.00 90.38 97 VAL A O 1
ATOM 743 N N . LEU A 1 98 ? 9.693 -6.081 -23.372 1.00 87.50 98 LEU A N 1
ATOM 744 C CA . LEU A 1 98 ? 10.092 -4.688 -23.581 1.00 87.50 98 LEU A CA 1
ATOM 745 C C . LEU A 1 98 ? 11.622 -4.516 -23.494 1.00 87.50 98 LEU A C 1
ATOM 747 O O . LEU A 1 98 ? 12.234 -3.887 -24.363 1.00 87.50 98 LEU A O 1
ATOM 751 N N . VAL A 1 99 ? 12.267 -5.144 -22.508 1.00 87.06 99 VAL A N 1
ATOM 752 C CA . VAL A 1 99 ? 13.734 -5.169 -22.376 1.00 87.06 99 VAL A CA 1
ATOM 753 C C . VAL A 1 99 ? 14.378 -5.941 -23.534 1.00 87.06 99 VAL A C 1
ATOM 755 O O . VAL A 1 99 ? 15.362 -5.474 -24.111 1.00 87.06 99 VAL A O 1
ATOM 758 N N . HIS A 1 100 ? 13.809 -7.081 -23.934 1.00 86.62 100 HIS A N 1
ATOM 759 C CA . HIS A 1 100 ? 14.301 -7.877 -25.059 1.00 86.62 100 HIS A CA 1
ATOM 760 C C . HIS A 1 100 ? 14.181 -7.120 -26.386 1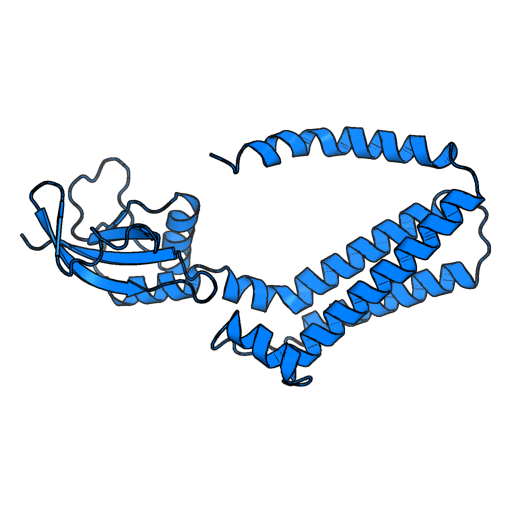.00 86.62 100 HIS A C 1
ATOM 762 O O . HIS A 1 100 ? 15.145 -7.055 -27.147 1.00 86.62 100 HIS A O 1
ATOM 768 N N . TRP A 1 101 ? 13.042 -6.465 -26.631 1.00 85.44 101 TRP A N 1
ATOM 769 C CA . TRP A 1 101 ? 12.825 -5.588 -27.784 1.00 85.44 101 TRP A CA 1
ATOM 770 C C . TRP A 1 101 ? 13.921 -4.524 -27.900 1.00 85.44 101 TRP A C 1
ATOM 772 O O . TRP A 1 101 ? 14.423 -4.261 -28.995 1.00 85.44 101 TRP A O 1
ATOM 782 N N . ARG A 1 102 ? 14.339 -3.964 -26.762 1.00 80.75 102 ARG A N 1
ATOM 783 C CA . ARG A 1 102 ? 15.399 -2.958 -26.675 1.00 80.75 102 ARG A CA 1
ATOM 784 C C . ARG A 1 102 ? 16.801 -3.513 -26.938 1.00 80.75 102 ARG A C 1
ATOM 786 O O . ARG A 1 102 ? 17.650 -2.767 -27.414 1.00 80.75 102 ARG A O 1
ATOM 793 N N . ILE A 1 103 ? 17.072 -4.778 -26.614 1.00 77.12 103 ILE A N 1
ATOM 794 C CA . ILE A 1 103 ? 18.361 -5.432 -26.907 1.00 77.12 103 ILE A CA 1
ATOM 795 C C . ILE A 1 103 ? 18.418 -5.866 -28.379 1.00 77.12 103 ILE A C 1
ATOM 797 O O . ILE A 1 103 ? 19.446 -5.695 -29.033 1.00 77.12 103 ILE A O 1
ATOM 801 N N . ALA A 1 104 ? 17.311 -6.398 -28.903 1.00 77.75 104 ALA A N 1
ATOM 802 C CA . ALA A 1 104 ? 17.225 -6.959 -30.247 1.00 77.75 104 ALA A CA 1
ATOM 803 C C . ALA A 1 104 ? 17.160 -5.892 -31.348 1.00 77.75 104 ALA A C 1
ATOM 805 O O . ALA A 1 104 ? 17.698 -6.088 -32.437 1.00 77.75 104 ALA A O 1
ATOM 806 N N . ARG A 1 105 ? 16.520 -4.746 -31.089 1.00 65.00 105 ARG A N 1
ATOM 807 C CA . ARG A 1 105 ? 16.470 -3.634 -32.044 1.00 65.00 105 ARG A CA 1
ATOM 808 C C . ARG A 1 105 ? 17.445 -2.545 -31.596 1.00 65.00 105 ARG A C 1
ATOM 810 O O . ARG A 1 105 ? 17.453 -2.170 -30.430 1.00 65.00 105 ARG A O 1
ATOM 817 N N . ARG A 1 106 ? 18.224 -1.975 -32.527 1.00 59.69 106 ARG A N 1
ATOM 818 C CA . ARG A 1 106 ? 19.014 -0.739 -32.329 1.00 59.69 106 ARG A CA 1
ATOM 819 C C . ARG A 1 106 ? 18.253 0.505 -32.840 1.00 59.69 106 ARG A C 1
ATOM 821 O O . ARG A 1 106 ? 18.721 1.128 -33.793 1.00 59.69 106 ARG A O 1
ATOM 828 N N . PRO A 1 107 ? 17.073 0.883 -32.307 1.00 55.28 107 PRO A N 1
ATOM 829 C CA . PRO A 1 107 ? 16.365 2.040 -32.831 1.00 55.28 107 PRO A CA 1
ATOM 830 C C . PRO A 1 107 ? 17.063 3.332 -32.372 1.00 55.28 107 PRO A C 1
ATOM 832 O O . PRO A 1 107 ? 17.449 3.481 -31.211 1.00 55.28 107 PRO A O 1
ATOM 835 N N . SER A 1 108 ? 17.195 4.282 -33.293 1.00 56.81 108 SER A N 1
ATOM 836 C CA . SER A 1 108 ? 17.807 5.607 -33.125 1.00 56.81 108 SER A CA 1
ATOM 837 C C . SER A 1 108 ? 16.919 6.621 -32.384 1.00 56.81 108 SER A C 1
ATOM 839 O O . SER A 1 108 ? 17.143 7.82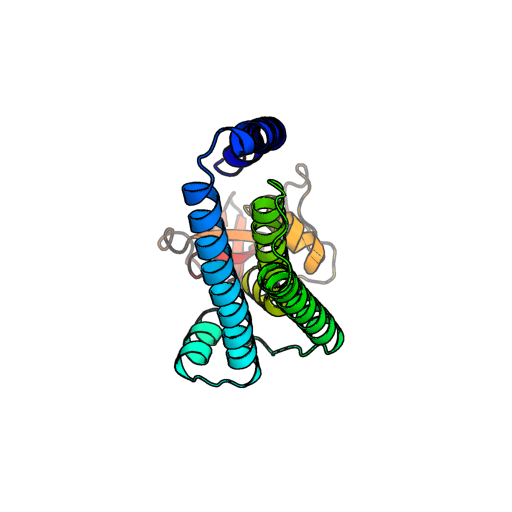8 -32.474 1.00 56.81 108 SER A O 1
ATOM 841 N N . VAL A 1 109 ? 15.886 6.163 -31.671 1.00 61.16 109 VAL A N 1
ATOM 842 C CA . VAL A 1 109 ? 14.821 7.030 -31.148 1.00 61.16 109 VAL A CA 1
ATOM 843 C C . VAL A 1 109 ? 15.109 7.519 -29.727 1.00 61.16 109 VAL A C 1
ATOM 845 O O . VAL A 1 109 ? 15.329 6.733 -28.806 1.00 61.16 109 VAL A O 1
ATOM 848 N N . LEU A 1 110 ? 15.043 8.842 -29.545 1.00 64.31 110 LEU A N 1
ATOM 849 C CA . LEU A 1 110 ? 15.218 9.553 -28.267 1.00 64.31 110 LEU A CA 1
ATOM 850 C C . LEU A 1 110 ? 14.227 9.105 -27.174 1.00 64.31 110 LEU A C 1
ATOM 852 O O . LEU A 1 110 ? 14.549 9.135 -25.991 1.00 64.31 110 LEU A O 1
ATOM 856 N N . TRP A 1 111 ? 13.046 8.623 -27.565 1.00 69.75 111 TRP A N 1
ATOM 857 C CA . TRP A 1 111 ? 11.958 8.232 -26.659 1.00 69.75 111 TRP A CA 1
ATOM 858 C C . TRP A 1 111 ? 12.202 6.919 -25.898 1.00 69.75 111 TRP A C 1
ATOM 860 O O . TRP A 1 111 ? 11.465 6.593 -24.970 1.00 69.75 111 TRP A O 1
ATOM 870 N N . ARG A 1 112 ? 13.251 6.165 -26.250 1.00 76.19 112 ARG A N 1
ATOM 871 C CA . ARG A 1 112 ? 13.533 4.839 -25.679 1.00 76.19 112 ARG A CA 1
ATOM 872 C C . ARG A 1 112 ? 13.699 4.860 -24.159 1.00 76.19 112 ARG A C 1
ATOM 874 O O . ARG A 1 112 ? 13.101 4.035 -23.477 1.00 76.19 112 ARG A O 1
ATOM 881 N N . ALA A 1 113 ? 14.486 5.806 -23.646 1.00 77.12 113 ALA A N 1
ATOM 882 C CA . ALA A 1 113 ? 14.775 5.904 -22.216 1.00 77.12 113 ALA A CA 1
ATOM 883 C C . ALA A 1 113 ? 13.517 6.231 -21.394 1.00 77.12 113 ALA A C 1
ATOM 885 O O . ALA A 1 113 ? 13.339 5.730 -20.284 1.00 77.12 113 ALA A O 1
ATOM 886 N N . VAL A 1 114 ? 12.604 7.025 -21.961 1.00 81.94 114 VAL A N 1
ATOM 887 C CA . VAL A 1 114 ? 11.330 7.374 -21.318 1.00 81.94 114 VAL A CA 1
ATOM 888 C C . VAL A 1 114 ? 10.418 6.156 -21.232 1.00 81.94 114 VAL A C 1
ATOM 890 O O . VAL A 1 114 ? 9.854 5.888 -20.177 1.00 81.94 114 VAL A O 1
ATOM 893 N N . VAL A 1 115 ? 10.302 5.381 -22.314 1.00 84.94 115 VAL A N 1
ATOM 894 C CA . VAL A 1 115 ? 9.453 4.178 -22.342 1.00 84.94 115 VAL A CA 1
ATOM 895 C C . VAL A 1 115 ? 9.969 3.105 -21.380 1.00 84.94 115 VAL A C 1
ATOM 897 O O . VAL A 1 115 ? 9.176 2.499 -20.666 1.00 84.94 115 VAL A O 1
ATOM 900 N N . LEU A 1 116 ? 11.288 2.892 -21.309 1.00 84.69 116 LEU A N 1
ATOM 901 C CA . LEU A 1 116 ? 11.888 1.935 -20.371 1.00 84.69 116 LEU A CA 1
ATOM 902 C C . LEU A 1 116 ? 11.693 2.367 -18.912 1.00 84.69 116 LEU A C 1
ATOM 904 O O . LEU A 1 116 ? 11.259 1.568 -18.086 1.00 84.69 116 LEU A O 1
ATOM 908 N N . SER A 1 117 ? 11.989 3.626 -18.588 1.00 86.56 117 SER A N 1
ATOM 909 C CA . SER A 1 117 ? 11.854 4.127 -17.216 1.00 86.56 117 SER A CA 1
ATOM 910 C C . SER A 1 117 ? 10.397 4.144 -16.750 1.00 86.56 117 SER A C 1
ATOM 912 O O . SER A 1 117 ? 10.090 3.565 -15.709 1.00 86.56 117 SER A O 1
ATOM 914 N N . SER A 1 118 ? 9.486 4.722 -17.539 1.00 88.38 118 SER A N 1
ATOM 915 C CA . SER A 1 118 ? 8.051 4.725 -17.222 1.00 88.38 118 SER A CA 1
ATOM 916 C C . SER A 1 118 ? 7.486 3.308 -17.147 1.00 88.38 118 SER A C 1
ATOM 918 O O . SER A 1 118 ? 6.838 2.977 -16.161 1.00 88.38 118 SER A O 1
ATOM 920 N N . GLY A 1 119 ? 7.814 2.435 -18.105 1.00 90.31 119 GLY A N 1
ATOM 921 C CA . GLY A 1 119 ? 7.372 1.041 -18.103 1.00 90.31 119 GLY A CA 1
ATOM 922 C C . GLY A 1 119 ? 7.826 0.264 -16.865 1.00 90.31 119 GLY A C 1
ATOM 923 O O . GLY A 1 119 ? 7.037 -0.482 -16.288 1.00 90.31 119 GLY A O 1
ATOM 924 N N . GLY A 1 120 ? 9.065 0.465 -16.406 1.00 91.44 120 GLY A N 1
ATOM 925 C CA . GLY A 1 120 ? 9.592 -0.242 -15.236 1.00 91.44 120 GLY A CA 1
ATOM 926 C C . GLY A 1 120 ? 9.021 0.292 -13.924 1.00 91.44 120 GLY A C 1
ATOM 927 O O . GLY A 1 120 ? 8.746 -0.486 -13.008 1.00 91.44 120 GLY A O 1
ATOM 928 N N . VAL A 1 121 ? 8.769 1.604 -13.842 1.00 92.50 121 VAL A N 1
ATOM 929 C CA . VAL A 1 121 ? 8.053 2.212 -12.711 1.00 92.50 121 VAL A CA 1
ATOM 930 C C . VAL A 1 121 ? 6.612 1.706 -12.668 1.00 92.50 121 VAL A C 1
ATOM 932 O O . VAL A 1 121 ? 6.160 1.260 -11.614 1.00 92.50 121 VAL A O 1
ATOM 935 N N . THR A 1 122 ? 5.912 1.691 -13.806 1.00 92.88 122 THR A N 1
ATOM 936 C CA . THR A 1 122 ? 4.555 1.140 -13.917 1.00 92.88 122 THR A CA 1
ATOM 937 C C . THR A 1 122 ? 4.523 -0.341 -13.553 1.00 92.88 122 THR A C 1
ATOM 939 O O . THR A 1 122 ? 3.618 -0.751 -12.834 1.00 92.88 122 THR A O 1
ATOM 942 N N . LEU A 1 123 ? 5.516 -1.141 -13.959 1.00 92.81 123 LEU A N 1
ATOM 943 C CA . LEU A 1 123 ? 5.640 -2.537 -13.534 1.00 92.81 123 LEU A CA 1
ATOM 944 C C . LEU A 1 123 ? 5.752 -2.650 -12.012 1.00 92.81 123 LEU A C 1
ATOM 946 O O . LEU A 1 123 ? 4.980 -3.383 -11.400 1.00 92.81 123 LEU A O 1
ATOM 950 N N . CYS A 1 124 ? 6.706 -1.943 -11.399 1.00 92.94 124 CYS A N 1
ATOM 951 C CA . CYS A 1 124 ? 6.912 -2.004 -9.952 1.00 92.94 124 CYS A CA 1
ATOM 952 C C . CYS A 1 124 ? 5.647 -1.579 -9.202 1.00 92.94 124 CYS A C 1
ATOM 954 O O . CYS A 1 124 ? 5.236 -2.241 -8.250 1.00 92.94 124 CYS A O 1
ATOM 956 N N . TRP A 1 125 ? 4.996 -0.516 -9.674 1.00 93.75 125 TRP A N 1
ATOM 957 C CA . TRP A 1 125 ? 3.728 -0.048 -9.136 1.00 93.75 125 TRP A CA 1
ATOM 958 C C . TRP A 1 125 ? 2.616 -1.091 -9.266 1.00 93.75 125 TRP A C 1
ATOM 960 O O . TRP A 1 125 ? 1.940 -1.382 -8.283 1.00 93.75 125 TRP A O 1
ATOM 970 N N . LEU A 1 126 ? 2.447 -1.693 -10.446 1.00 92.62 126 LEU A N 1
ATOM 971 C CA . LEU A 1 126 ? 1.456 -2.743 -10.681 1.00 92.62 126 LEU A CA 1
ATOM 972 C C . LEU A 1 126 ? 1.710 -3.956 -9.789 1.00 92.62 126 LEU A C 1
ATOM 974 O O . LEU A 1 126 ? 0.768 -4.467 -9.187 1.00 92.62 126 LEU A O 1
ATOM 978 N N . LEU A 1 127 ? 2.961 -4.398 -9.652 1.00 91.12 127 LEU A N 1
ATOM 979 C CA . LEU A 1 127 ? 3.319 -5.501 -8.760 1.00 91.12 127 LEU A CA 1
ATOM 980 C C . LEU A 1 127 ? 2.988 -5.164 -7.301 1.00 91.12 127 LEU A C 1
ATOM 982 O O . LEU A 1 127 ? 2.383 -5.978 -6.611 1.00 91.12 127 LEU A O 1
ATOM 986 N N . LEU A 1 128 ? 3.302 -3.955 -6.830 1.00 89.75 128 LEU A N 1
ATOM 987 C CA . LEU A 1 128 ? 2.922 -3.519 -5.483 1.00 89.75 128 LEU A CA 1
ATOM 988 C C . LEU A 1 128 ? 1.393 -3.484 -5.312 1.00 89.75 128 LEU A C 1
ATOM 990 O O . LEU A 1 128 ? 0.856 -4.062 -4.368 1.00 89.75 128 LEU A O 1
ATOM 994 N N . MET A 1 129 ? 0.667 -2.878 -6.247 1.00 88.19 129 MET A N 1
ATOM 995 C CA . MET A 1 129 ? -0.791 -2.748 -6.154 1.00 88.19 129 MET A CA 1
ATOM 996 C C . MET A 1 129 ? -1.549 -4.064 -6.330 1.00 88.19 129 MET A C 1
ATOM 998 O O . MET A 1 129 ? -2.697 -4.164 -5.913 1.00 88.19 129 MET A O 1
ATOM 1002 N N . THR A 1 130 ? -0.933 -5.096 -6.899 1.00 87.62 130 THR A N 1
ATOM 1003 C CA . THR A 1 130 ? -1.566 -6.414 -7.054 1.00 87.62 130 THR A CA 1
ATOM 1004 C C . THR A 1 130 ? -1.159 -7.374 -5.939 1.00 87.62 130 THR A C 1
ATOM 1006 O O . THR A 1 130 ? -2.017 -7.941 -5.264 1.00 87.62 130 THR A O 1
ATOM 1009 N N . LEU A 1 131 ? 0.143 -7.540 -5.694 1.00 86.25 131 LEU A N 1
ATOM 1010 C CA . LEU A 1 131 ? 0.674 -8.540 -4.760 1.00 86.25 131 LEU A CA 1
ATOM 1011 C C . LEU A 1 131 ? 0.699 -8.046 -3.307 1.00 86.25 131 LEU A C 1
ATOM 1013 O O . LEU A 1 131 ? 0.546 -8.846 -2.373 1.00 86.25 131 LEU A O 1
ATOM 1017 N N . TRP A 1 132 ? 0.918 -6.746 -3.098 1.00 84.94 132 TRP A N 1
ATOM 1018 C CA . TRP A 1 132 ? 1.101 -6.159 -1.766 1.00 84.94 132 TRP A CA 1
ATOM 1019 C C . TRP A 1 132 ? -0.140 -5.471 -1.216 1.00 84.94 132 TRP A C 1
ATOM 1021 O O . TRP A 1 132 ? -0.204 -5.232 -0.010 1.00 84.94 132 TRP A O 1
ATOM 1031 N N . LEU A 1 133 ? -1.150 -5.215 -2.044 1.00 83.94 133 LEU A N 1
ATOM 1032 C CA . LEU A 1 133 ? -2.372 -4.536 -1.620 1.00 83.94 133 LEU A CA 1
ATOM 1033 C C . LEU A 1 133 ? -3.087 -5.216 -0.437 1.00 83.94 133 LEU A C 1
ATOM 1035 O O . LEU A 1 133 ? -3.391 -4.507 0.521 1.00 83.94 133 LEU A O 1
ATOM 1039 N N . PRO A 1 134 ? -3.297 -6.551 -0.397 1.00 80.12 134 PRO A N 1
ATOM 1040 C CA . PRO A 1 134 ? -3.976 -7.182 0.741 1.00 80.12 134 PRO A CA 1
ATOM 1041 C C . PRO A 1 134 ? -3.211 -6.999 2.056 1.00 80.12 134 PRO A C 1
ATOM 1043 O O . PRO A 1 134 ? -3.796 -6.754 3.109 1.00 80.12 134 PRO A O 1
ATOM 1046 N N . TRP A 1 135 ? -1.881 -7.060 1.979 1.00 77.38 135 TRP A N 1
ATOM 1047 C CA . TRP A 1 135 ? -1.005 -6.840 3.123 1.00 77.38 135 TRP A CA 1
ATOM 1048 C C . TRP A 1 135 ? -1.046 -5.385 3.588 1.00 77.38 135 TRP A C 1
ATOM 1050 O O . TRP A 1 135 ? -1.255 -5.114 4.769 1.00 77.38 135 TRP A O 1
ATOM 1060 N N . GLY A 1 136 ? -0.887 -4.442 2.654 1.00 76.75 136 GLY A N 1
ATOM 1061 C CA . GLY A 1 136 ? -0.968 -3.012 2.935 1.00 76.75 136 GLY A CA 1
ATOM 1062 C C . GLY A 1 136 ? -2.308 -2.638 3.563 1.00 76.75 136 GLY A C 1
ATOM 1063 O O . GLY A 1 136 ? -2.331 -1.923 4.564 1.00 76.75 136 GLY A O 1
ATOM 1064 N N . ASN A 1 137 ? -3.402 -3.199 3.047 1.00 81.00 137 ASN A N 1
ATOM 1065 C CA . ASN A 1 137 ? -4.734 -3.030 3.611 1.00 81.00 137 ASN A CA 1
ATOM 1066 C C . ASN A 1 137 ? -4.819 -3.599 5.024 1.00 81.00 137 ASN A C 1
ATOM 1068 O O . ASN A 1 137 ? -5.316 -2.917 5.905 1.00 81.00 137 ASN A O 1
ATOM 1072 N N . TYR A 1 138 ? -4.308 -4.796 5.295 1.00 76.12 138 TYR A N 1
ATOM 1073 C CA . TYR A 1 138 ? -4.354 -5.348 6.650 1.00 76.12 138 TYR A CA 1
ATOM 1074 C C . TYR A 1 138 ? -3.579 -4.495 7.667 1.00 76.12 138 TYR A C 1
ATOM 1076 O O . TYR A 1 138 ? -4.073 -4.203 8.754 1.00 76.12 138 TYR A O 1
ATOM 1084 N N . VAL A 1 139 ? -2.378 -4.057 7.293 1.00 75.44 139 VAL A N 1
ATOM 1085 C CA . VAL A 1 139 ? -1.477 -3.268 8.143 1.00 75.44 139 VAL A CA 1
ATOM 1086 C C . VAL A 1 139 ? -2.033 -1.860 8.391 1.00 75.44 139 VAL A C 1
ATOM 1088 O O . VAL A 1 139 ? -1.946 -1.352 9.509 1.00 75.44 139 VAL A O 1
ATOM 1091 N N . LYS A 1 140 ? -2.642 -1.235 7.374 1.00 78.88 140 LYS A N 1
ATOM 1092 C CA . LYS A 1 140 ? -3.124 0.157 7.424 1.00 78.88 140 LYS A CA 1
ATOM 1093 C C . LYS A 1 140 ? -4.636 0.324 7.571 1.00 78.88 140 LYS A C 1
ATOM 1095 O O . LYS A 1 140 ? -5.092 1.465 7.625 1.00 78.88 140 LYS A O 1
ATOM 1100 N N . SER A 1 141 ? -5.438 -0.736 7.598 1.00 83.00 141 SER A N 1
ATOM 1101 C CA . SER A 1 141 ? -6.895 -0.600 7.697 1.00 83.00 141 SER A CA 1
ATOM 1102 C C . SER A 1 141 ? -7.354 -0.470 9.145 1.00 83.00 141 SER A C 1
ATOM 1104 O O . SER A 1 141 ? -6.887 -1.164 10.047 1.00 83.00 141 SER A O 1
ATOM 1106 N N . TYR A 1 142 ? -8.331 0.412 9.361 1.00 82.50 142 TYR A N 1
ATOM 1107 C CA . TYR A 1 142 ? -9.055 0.537 10.627 1.00 82.50 142 TYR A CA 1
ATOM 1108 C C . TYR A 1 142 ? -10.165 -0.515 10.774 1.00 82.50 142 TYR A C 1
ATOM 1110 O O . TYR A 1 142 ? -10.795 -0.575 11.823 1.00 82.50 142 TYR A O 1
ATOM 1118 N N . ALA A 1 143 ? -10.400 -1.369 9.769 1.00 84.31 143 ALA A N 1
ATOM 1119 C CA . ALA A 1 143 ? -11.532 -2.295 9.747 1.00 84.31 143 ALA A CA 1
ATOM 1120 C C . ALA A 1 143 ? -11.559 -3.281 10.925 1.00 84.31 143 ALA A C 1
ATOM 1122 O O . ALA A 1 143 ? -12.626 -3.547 11.470 1.00 84.31 143 ALA A O 1
ATOM 1123 N N . GLY A 1 144 ? -10.402 -3.813 11.340 1.00 84.19 144 GLY A N 1
ATOM 1124 C CA . GLY A 1 144 ? -10.330 -4.733 12.483 1.00 84.19 144 GLY A CA 1
ATOM 1125 C C . GLY A 1 144 ? -10.741 -4.061 13.795 1.00 84.19 144 GLY A C 1
ATOM 1126 O O . GLY A 1 144 ? -11.594 -4.571 14.515 1.00 84.19 144 GLY A O 1
ATOM 1127 N N . VAL A 1 145 ? -10.189 -2.872 14.047 1.00 87.94 145 VAL A N 1
ATOM 1128 C CA . VAL A 1 145 ? -10.490 -2.035 15.220 1.00 87.94 145 VAL A CA 1
ATOM 1129 C C . VAL A 1 145 ? -11.960 -1.592 15.196 1.00 87.94 145 VAL A C 1
ATOM 1131 O O . VAL A 1 145 ? -12.653 -1.708 16.200 1.00 87.94 145 VAL A O 1
ATOM 1134 N N . ALA A 1 146 ? -12.470 -1.174 14.033 1.00 88.75 146 ALA A N 1
ATOM 1135 C CA . ALA A 1 146 ? -13.863 -0.766 13.852 1.00 88.75 146 ALA A CA 1
ATOM 1136 C C . ALA A 1 146 ? -14.846 -1.889 14.208 1.00 88.75 146 ALA A C 1
ATOM 1138 O O . ALA A 1 146 ? -15.818 -1.655 14.920 1.00 88.75 146 ALA A O 1
ATOM 1139 N N . LYS A 1 147 ? -14.574 -3.119 13.746 1.00 88.31 147 LYS A N 1
ATOM 1140 C CA . LYS A 1 147 ? -15.392 -4.296 14.071 1.00 88.31 147 LYS A CA 1
ATOM 1141 C C . LYS A 1 147 ? -15.355 -4.623 15.561 1.00 88.31 147 LYS A C 1
ATOM 1143 O O . LYS A 1 147 ? -16.387 -4.957 16.125 1.00 88.31 147 LYS A O 1
ATOM 1148 N N . GLN A 1 148 ? -14.190 -4.515 16.199 1.00 88.62 148 GLN A N 1
ATOM 1149 C CA . GLN A 1 148 ? -14.064 -4.739 17.642 1.00 88.62 148 GLN A CA 1
ATOM 1150 C C . GLN A 1 148 ? -14.866 -3.715 18.448 1.00 88.62 148 GLN A C 1
ATOM 1152 O O . GLN A 1 148 ? -15.578 -4.110 19.362 1.00 88.62 148 GLN A O 1
ATOM 1157 N N . ILE A 1 149 ? -14.809 -2.436 18.070 1.00 89.00 149 ILE A N 1
ATOM 1158 C CA . ILE A 1 149 ? -15.618 -1.374 18.681 1.00 89.00 149 ILE A CA 1
ATOM 1159 C C . ILE A 1 149 ? -17.112 -1.658 18.480 1.00 89.00 149 ILE A C 1
ATOM 1161 O O . ILE A 1 149 ? -17.874 -1.620 19.441 1.00 89.00 149 ILE A O 1
ATOM 1165 N N . ALA A 1 150 ? -17.527 -2.006 17.257 1.00 88.44 150 ALA A N 1
ATOM 1166 C CA . ALA A 1 150 ? -18.924 -2.297 16.931 1.00 88.44 150 ALA A CA 1
ATOM 1167 C C . ALA A 1 150 ? -19.515 -3.456 17.755 1.00 88.44 150 ALA A C 1
ATOM 1169 O O . ALA A 1 150 ? -20.697 -3.426 18.069 1.00 88.44 150 ALA A O 1
ATOM 1170 N N . LEU A 1 151 ? -18.703 -4.445 18.148 1.00 88.75 151 LEU A N 1
ATOM 1171 C CA . LEU A 1 151 ? -19.136 -5.547 19.019 1.00 88.75 151 LEU A CA 1
ATOM 1172 C C . LEU A 1 151 ? -19.389 -5.122 20.474 1.00 88.75 151 LEU A C 1
ATOM 1174 O O . LEU A 1 151 ? -20.083 -5.831 21.194 1.00 88.75 151 LEU A O 1
ATOM 1178 N N . GLN A 1 152 ? -18.805 -4.006 20.914 1.00 88.19 152 GLN A N 1
ATOM 1179 C CA . GLN A 1 152 ? -18.965 -3.476 22.274 1.00 88.19 152 GLN A CA 1
ATOM 1180 C C . GLN A 1 152 ? -20.109 -2.464 22.372 1.00 88.19 152 GLN A C 1
ATOM 1182 O O . GLN A 1 152 ? -20.564 -2.140 23.468 1.00 88.19 152 GLN A O 1
ATOM 1187 N N . LEU A 1 153 ? -20.569 -1.953 21.230 1.00 85.88 153 LEU A N 1
ATOM 1188 C CA . LEU A 1 153 ? -21.703 -1.047 21.154 1.00 85.88 153 LEU A CA 1
ATOM 1189 C C . LEU A 1 153 ? -23.009 -1.853 21.136 1.00 85.88 153 LEU A C 1
ATOM 1191 O O . LEU A 1 153 ? -23.127 -2.827 20.389 1.00 85.88 153 LEU A O 1
ATOM 1195 N N . PRO A 1 154 ? -24.017 -1.458 21.926 1.00 81.44 154 PRO A N 1
ATOM 1196 C CA . PRO A 1 154 ? -25.337 -2.058 21.828 1.00 81.44 154 PRO A CA 1
ATOM 1197 C C . PRO A 1 154 ? -25.972 -1.754 20.456 1.00 81.44 154 PRO A C 1
ATOM 1199 O O . PRO A 1 154 ? -25.663 -0.739 19.833 1.00 81.44 154 PRO A O 1
ATOM 1202 N N . PRO A 1 155 ? -26.908 -2.596 19.982 1.00 69.38 155 PRO A N 1
ATOM 1203 C CA . PRO A 1 155 ? -27.536 -2.446 18.664 1.00 69.38 155 PRO A CA 1
ATOM 1204 C C . PRO A 1 155 ? -28.456 -1.217 18.543 1.00 69.38 155 PRO A C 1
ATOM 1206 O O . PRO A 1 155 ? -28.891 -0.867 17.445 1.00 69.38 155 PRO A O 1
ATOM 1209 N N . VAL A 1 156 ? -28.778 -0.558 19.658 1.00 66.38 156 VAL A N 1
ATOM 1210 C CA . VAL A 1 156 ? -29.552 0.688 19.664 1.00 66.38 156 VAL A CA 1
ATOM 1211 C C . VAL A 1 156 ? -28.665 1.808 19.121 1.00 66.38 156 VAL A C 1
ATOM 1213 O O . VAL A 1 156 ? -27.502 1.901 19.496 1.00 66.38 156 VAL A O 1
ATOM 1216 N N . ARG A 1 157 ? -29.204 2.674 18.249 1.00 62.88 157 ARG A N 1
ATOM 1217 C CA . ARG A 1 157 ? -28.502 3.840 17.671 1.00 62.88 157 ARG A CA 1
ATOM 1218 C C . ARG A 1 157 ? -28.171 4.895 18.740 1.00 62.88 157 ARG A C 1
ATOM 1220 O O . ARG A 1 157 ? -28.741 5.985 18.748 1.00 62.88 157 ARG A O 1
ATOM 1227 N N . GLN A 1 158 ? -27.269 4.563 19.653 1.00 72.56 158 GLN A N 1
ATOM 1228 C CA . GLN A 1 158 ? -26.711 5.480 20.632 1.00 72.56 158 GLN A CA 1
ATOM 1229 C C . GLN A 1 158 ? -25.596 6.282 19.990 1.00 72.56 158 GLN A C 1
ATOM 1231 O O . GLN A 1 158 ? -24.916 5.818 19.088 1.00 72.56 158 GLN A O 1
ATOM 1236 N N . CYS A 1 159 ? -25.453 7.523 20.422 1.00 84.25 159 CYS A N 1
ATOM 1237 C CA . CYS A 1 159 ? -24.421 8.395 19.906 1.00 84.25 159 CYS A CA 1
ATOM 1238 C C . CYS A 1 159 ? -23.044 8.014 20.475 1.00 84.25 159 CYS A C 1
ATOM 1240 O O . CYS A 1 159 ? -22.939 7.702 21.663 1.00 84.25 159 CYS A O 1
ATOM 1242 N N . VAL A 1 160 ? -22.000 8.113 19.648 1.00 87.44 160 VAL A N 1
ATOM 1243 C CA . VAL A 1 160 ? -20.595 8.048 20.070 1.00 87.44 160 VAL A CA 1
ATOM 1244 C C . VAL A 1 160 ? -19.935 9.404 19.837 1.00 87.44 160 VAL A C 1
ATOM 1246 O O . VAL A 1 160 ? -19.813 9.850 18.694 1.00 87.44 160 VAL A O 1
ATOM 1249 N N . ASP A 1 161 ? -19.498 10.062 20.905 1.00 88.00 161 ASP A N 1
ATOM 1250 C CA . ASP A 1 161 ? -18.639 11.240 20.793 1.00 88.00 161 ASP A CA 1
ATOM 1251 C C . ASP A 1 161 ? -17.166 10.818 20.639 1.00 88.00 161 ASP A C 1
ATOM 1253 O O . ASP A 1 161 ? -16.792 9.701 20.998 1.00 88.00 161 ASP A O 1
ATOM 1257 N N . SER A 1 162 ? -16.321 11.643 20.018 1.00 87.12 162 SER A N 1
ATOM 1258 C CA . SER A 1 162 ? -14.962 11.225 19.656 1.00 87.12 162 SER A CA 1
ATOM 1259 C C . SER A 1 162 ? -13.960 12.372 19.560 1.00 87.12 162 SER A C 1
ATOM 1261 O O . SER A 1 162 ? -14.237 13.359 18.884 1.00 87.12 162 SER A O 1
ATOM 1263 N N . ASN A 1 163 ? -12.738 12.166 20.057 1.00 86.06 163 ASN A N 1
ATOM 1264 C CA . ASN A 1 163 ? -11.574 13.030 19.766 1.00 86.06 163 ASN A CA 1
ATOM 1265 C C . ASN A 1 163 ? -10.671 12.443 18.659 1.00 86.06 163 ASN A C 1
ATOM 1267 O O . ASN A 1 163 ? -9.460 12.630 18.629 1.00 86.06 163 ASN A O 1
ATOM 1271 N N . VAL A 1 164 ? -11.256 11.617 17.801 1.00 86.00 164 VAL A N 1
ATOM 1272 C CA . VAL A 1 164 ? -10.543 10.906 16.744 1.00 86.00 164 VAL A CA 1
ATOM 1273 C C . VAL A 1 164 ? -10.448 11.808 15.512 1.00 86.00 164 VAL A C 1
ATOM 1275 O O . VAL A 1 164 ? -11.420 12.482 15.165 1.00 86.00 164 VAL A O 1
ATOM 1278 N N . GLY A 1 165 ? -9.310 11.790 14.812 1.00 84.94 165 GLY A N 1
ATOM 1279 C CA . GLY A 1 165 ? -9.141 12.561 13.576 1.00 84.94 165 GLY A CA 1
ATOM 1280 C C . GLY A 1 165 ? -10.221 12.253 12.515 1.00 84.94 165 GLY A C 1
ATOM 1281 O O . GLY A 1 165 ? -10.705 11.119 12.430 1.00 84.94 165 GLY A O 1
ATOM 1282 N N . PRO A 1 166 ? -10.592 13.221 11.655 1.00 85.00 166 PRO A N 1
ATOM 1283 C CA . PRO A 1 166 ? -11.741 13.098 10.749 1.00 85.00 166 PRO A CA 1
ATOM 1284 C C . PRO A 1 166 ? -11.642 11.911 9.776 1.00 85.00 166 PRO A C 1
ATOM 1286 O O . PRO A 1 166 ? -12.634 11.228 9.526 1.00 85.00 166 PRO A O 1
ATOM 1289 N N . SER A 1 167 ? -10.442 11.605 9.274 1.00 85.44 167 SER A N 1
ATOM 1290 C CA . SER A 1 167 ? -10.196 10.465 8.377 1.00 85.44 167 SER A CA 1
ATOM 1291 C C . SER A 1 167 ? -10.417 9.109 9.059 1.00 85.44 167 SER A C 1
ATOM 1293 O O . SER A 1 167 ? -10.968 8.173 8.472 1.00 85.44 167 SER A O 1
ATOM 1295 N N . GLN A 1 168 ? -10.020 8.995 10.323 1.00 87.94 168 GLN A N 1
ATOM 1296 C CA . GLN A 1 168 ? -10.177 7.778 11.112 1.00 87.94 168 GLN A CA 1
ATOM 1297 C C . GLN A 1 168 ? -11.629 7.599 11.549 1.00 87.94 168 GLN A C 1
ATOM 1299 O O . GLN A 1 168 ? -12.177 6.505 11.434 1.00 87.94 168 GLN A O 1
ATOM 1304 N N . ARG A 1 169 ? -12.288 8.690 11.953 1.00 88.50 169 ARG A N 1
ATOM 1305 C CA . ARG A 1 169 ? -13.719 8.714 12.262 1.00 88.50 169 ARG A CA 1
ATOM 1306 C C . ARG A 1 169 ? -14.563 8.264 11.067 1.00 88.50 169 ARG A C 1
ATOM 1308 O O . ARG A 1 169 ? -15.432 7.413 11.230 1.00 88.50 169 ARG A O 1
ATOM 1315 N N . ALA A 1 170 ? -14.255 8.745 9.860 1.00 88.31 170 ALA A N 1
ATOM 1316 C CA . ALA A 1 170 ? -14.896 8.270 8.632 1.00 88.31 170 ALA A CA 1
ATOM 1317 C C . ALA A 1 170 ? -14.648 6.771 8.392 1.00 88.31 170 ALA A C 1
ATOM 1319 O O . ALA A 1 170 ? -15.569 6.032 8.049 1.00 88.31 170 ALA A O 1
ATOM 1320 N N . SER A 1 171 ? -13.425 6.295 8.642 1.00 89.81 171 SER A N 1
ATOM 1321 C CA . SER A 1 171 ? -13.088 4.872 8.511 1.00 89.81 171 SER A CA 1
ATOM 1322 C C . SER A 1 171 ? -13.876 3.997 9.494 1.00 89.81 171 SER A C 1
ATOM 1324 O O . SER A 1 171 ? -14.388 2.944 9.116 1.00 89.81 171 SER A O 1
ATOM 1326 N N . PHE A 1 172 ? -14.007 4.427 10.749 1.00 90.88 172 PHE A N 1
ATOM 1327 C CA . PHE A 1 172 ? -14.790 3.736 11.774 1.00 90.88 172 PHE A CA 1
ATOM 1328 C C . PHE A 1 172 ? -16.290 3.747 11.466 1.00 90.88 172 PHE A C 1
ATOM 1330 O O . PHE A 1 172 ? -16.949 2.717 11.620 1.00 90.88 172 PHE A O 1
ATOM 1337 N N . ALA A 1 173 ? -16.810 4.863 10.954 1.00 89.50 173 ALA A N 1
ATOM 1338 C CA . ALA A 1 173 ? -18.187 4.957 10.486 1.00 89.50 173 ALA A CA 1
ATOM 1339 C C . ALA A 1 173 ? -18.446 3.994 9.316 1.00 89.50 173 ALA A C 1
ATOM 1341 O O . ALA A 1 173 ? -19.461 3.310 9.306 1.00 89.50 173 ALA A O 1
ATOM 1342 N N . TYR A 1 174 ? -17.508 3.875 8.371 1.00 90.38 174 TYR A N 1
ATOM 1343 C CA . TYR A 1 174 ? -17.652 2.999 7.207 1.00 90.38 174 TYR A CA 1
ATOM 1344 C C . TYR A 1 174 ? -17.532 1.506 7.553 1.00 90.38 174 TYR A C 1
ATOM 1346 O O . TYR A 1 174 ? -18.381 0.705 7.176 1.00 90.38 174 TYR A O 1
ATOM 1354 N N . PHE A 1 175 ? -16.486 1.103 8.282 1.00 89.69 175 PHE A N 1
ATOM 1355 C CA . PHE A 1 175 ? -16.230 -0.319 8.552 1.00 89.69 175 PHE A CA 1
ATOM 1356 C C . PHE A 1 175 ? -17.033 -0.884 9.727 1.00 89.69 175 PHE A C 1
ATOM 1358 O O . PHE A 1 175 ? -17.327 -2.080 9.740 1.00 89.69 175 PHE A O 1
ATOM 1365 N N . GLY A 1 176 ? -17.335 -0.055 10.727 1.00 86.88 176 GLY A N 1
ATOM 1366 C CA . GLY A 1 176 ? -18.025 -0.456 11.954 1.00 86.88 176 GLY A CA 1
ATOM 1367 C C . GLY A 1 176 ? -19.471 0.025 12.040 1.00 86.88 176 GLY A C 1
ATOM 1368 O O . GLY A 1 176 ? -20.137 -0.317 13.008 1.00 86.88 176 GLY A O 1
ATOM 1369 N N . HIS A 1 177 ? -19.953 0.817 11.070 1.00 88.81 177 HIS A N 1
ATOM 1370 C CA . HIS A 1 177 ? -21.262 1.487 11.128 1.00 88.81 177 HIS A CA 1
ATOM 1371 C C . HIS A 1 177 ? -21.463 2.283 12.428 1.00 88.81 177 HIS A C 1
ATOM 1373 O O . HIS A 1 177 ? -22.576 2.384 12.940 1.00 88.81 177 HIS A O 1
ATOM 1379 N N . ILE A 1 178 ? -20.372 2.836 12.974 1.00 87.81 178 ILE A N 1
ATOM 1380 C CA . ILE A 1 178 ? -20.378 3.499 14.279 1.00 87.81 178 ILE A CA 1
ATOM 1381 C C . ILE A 1 178 ? -21.090 4.860 14.155 1.00 87.81 178 ILE A C 1
ATOM 1383 O O . ILE A 1 178 ? -20.642 5.716 13.383 1.00 87.81 178 ILE A O 1
ATOM 1387 N N . PRO A 1 179 ? -22.187 5.081 14.900 1.00 87.25 179 PRO A N 1
ATOM 1388 C CA . PRO A 1 179 ? -22.975 6.311 14.841 1.00 87.25 179 PRO A CA 1
ATOM 1389 C C . PRO A 1 179 ? -22.309 7.449 15.633 1.00 87.25 179 PRO A C 1
ATOM 1391 O O . PRO A 1 179 ? -22.573 7.650 16.819 1.00 87.25 179 PRO A O 1
ATOM 1394 N N . PHE A 1 180 ? -21.447 8.225 14.979 1.00 87.50 180 PHE A N 1
ATOM 1395 C CA . PHE A 1 180 ? -20.805 9.366 15.635 1.00 87.50 180 PHE A CA 1
ATOM 1396 C C . PHE A 1 180 ? -21.717 10.604 15.764 1.00 87.50 180 PHE A C 1
ATOM 1398 O O . PHE A 1 180 ? -22.517 10.885 14.868 1.00 87.50 180 PHE A O 1
ATOM 1405 N N . SER A 1 181 ? -21.549 11.384 16.842 1.00 83.31 181 SER A N 1
ATOM 1406 C CA . SER A 1 181 ? -22.248 12.662 17.091 1.00 83.31 181 SER A CA 1
ATOM 1407 C C . SER A 1 181 ? -22.057 13.658 15.953 1.00 83.31 181 SER A C 1
ATOM 1409 O O . SER A 1 181 ? -20.951 14.125 15.706 1.00 83.31 181 SER A O 1
ATOM 1411 N N . GLN A 1 182 ? -23.117 14.082 15.274 1.00 72.69 182 GLN A N 1
ATOM 1412 C CA . GLN A 1 182 ? -23.023 15.342 14.528 1.00 72.69 182 GLN A CA 1
ATOM 1413 C C . GLN A 1 182 ? -22.819 16.494 15.527 1.00 72.69 182 GLN A C 1
ATOM 1415 O O . GLN A 1 182 ? -23.193 16.345 16.690 1.00 72.69 182 GLN A O 1
ATOM 1420 N N . PHE A 1 183 ? -22.217 17.601 15.079 1.00 60.44 183 PHE A N 1
ATOM 1421 C CA . PHE A 1 183 ? -21.724 18.724 15.899 1.00 60.44 183 PHE A CA 1
ATOM 1422 C C . PHE A 1 183 ? -22.720 19.301 16.938 1.00 60.44 183 PHE A C 1
ATOM 1424 O O . PHE A 1 183 ? -22.305 20.051 17.811 1.00 60.44 183 PHE A O 1
ATOM 1431 N N . GLU A 1 184 ? -24.002 18.925 16.894 1.00 53.47 184 GLU A N 1
ATOM 1432 C CA . GLU A 1 184 ? -25.082 19.408 17.768 1.00 53.47 184 GLU A CA 1
ATOM 1433 C C . GLU A 1 184 ? -25.598 18.402 18.817 1.00 53.47 184 GLU A C 1
ATOM 1435 O O . GLU A 1 184 ? -26.429 18.771 19.646 1.00 53.47 184 GLU A O 1
ATOM 1440 N N . ARG A 1 185 ? -25.134 17.141 18.849 1.00 57.97 185 ARG A N 1
ATOM 1441 C CA . ARG A 1 185 ? -25.497 16.208 19.941 1.00 57.97 185 ARG A CA 1
ATOM 1442 C C . ARG A 1 185 ? -24.478 16.288 21.074 1.00 57.97 185 ARG A C 1
ATOM 1444 O O . ARG A 1 185 ? -23.403 15.708 20.983 1.00 57.97 185 ARG A O 1
ATOM 1451 N N . THR A 1 186 ? -24.853 16.976 22.148 1.00 59.75 186 THR A N 1
ATOM 1452 C CA . THR A 1 186 ? -23.978 17.326 23.279 1.00 59.75 186 THR A CA 1
ATOM 1453 C C . THR A 1 186 ? -23.893 16.277 24.391 1.00 59.75 186 THR A C 1
ATOM 1455 O O . THR A 1 186 ? -23.098 16.448 25.309 1.00 59.75 186 THR A O 1
ATOM 1458 N N . GLN A 1 187 ? -24.674 15.191 24.345 1.00 73.38 187 GLN A N 1
ATOM 1459 C CA . GLN A 1 187 ? -24.726 14.200 25.431 1.00 73.38 187 GLN A CA 1
ATOM 1460 C C . GLN A 1 187 ? -24.815 12.770 24.891 1.00 73.38 187 GLN A C 1
ATOM 1462 O O . GLN A 1 187 ? -25.889 12.178 24.806 1.00 73.38 187 GLN A O 1
ATOM 1467 N N . CYS A 1 188 ? -23.672 12.225 24.489 1.00 82.62 188 CYS A N 1
ATOM 1468 C CA . CYS A 1 188 ? -23.554 10.856 23.997 1.00 82.62 188 CYS A CA 1
ATOM 1469 C C . CYS A 1 188 ? -23.189 9.913 25.151 1.00 82.62 188 CYS A C 1
ATOM 1471 O O . CYS A 1 188 ? -22.434 10.293 26.037 1.00 82.62 188 CYS A O 1
ATOM 1473 N N . ASP A 1 189 ? -23.719 8.687 25.153 1.00 87.12 189 ASP A N 1
ATOM 1474 C CA . ASP A 1 189 ? -23.451 7.713 26.228 1.00 87.12 189 ASP A CA 1
ATOM 1475 C C . ASP A 1 189 ? -22.088 7.025 26.076 1.00 87.12 189 ASP A C 1
ATOM 1477 O O . ASP A 1 189 ? -21.608 6.371 27.003 1.00 87.12 189 ASP A O 1
ATOM 1481 N N . PHE A 1 190 ? -21.463 7.167 24.904 1.00 88.75 190 PHE A N 1
ATOM 1482 C CA . PHE A 1 190 ? -20.167 6.588 24.582 1.00 88.75 190 PHE A CA 1
ATOM 1483 C C . PHE A 1 190 ? -19.199 7.652 24.095 1.00 88.75 190 PHE A C 1
ATOM 1485 O O . PHE A 1 190 ? -19.573 8.557 23.345 1.00 88.75 190 PHE A O 1
ATOM 1492 N N . PHE A 1 191 ? -17.937 7.483 24.471 1.00 87.94 191 PHE A N 1
ATOM 1493 C CA . PHE A 1 191 ? -16.853 8.361 24.067 1.00 87.94 191 PHE A CA 1
ATOM 1494 C C . PHE A 1 191 ? -15.664 7.544 23.558 1.00 87.94 191 PHE A C 1
ATOM 1496 O O . PHE A 1 191 ? -15.120 6.696 24.267 1.00 87.94 191 PHE A O 1
ATOM 1503 N N . LEU A 1 192 ? -15.264 7.793 22.311 1.00 88.69 192 LEU A N 1
ATOM 1504 C CA . LEU A 1 192 ? -14.111 7.175 21.671 1.00 88.69 192 LEU A CA 1
ATOM 1505 C C . LEU A 1 192 ? -12.909 8.122 21.743 1.00 88.69 192 LEU A C 1
ATOM 1507 O O . LEU A 1 192 ? -12.830 9.138 21.045 1.00 88.69 192 LEU A O 1
ATOM 1511 N N . LEU A 1 193 ? -11.939 7.753 22.570 1.00 87.56 193 LEU A N 1
ATOM 1512 C CA . LEU A 1 193 ? -10.698 8.488 22.747 1.00 87.56 193 LEU A CA 1
ATOM 1513 C C . LEU A 1 193 ? -9.582 7.847 21.917 1.00 87.56 193 LEU A C 1
ATOM 1515 O O . LEU A 1 193 ? -9.315 6.649 22.032 1.00 87.56 193 LEU A O 1
ATOM 1519 N N . GLN A 1 194 ? -8.899 8.664 21.118 1.00 86.31 194 GLN A N 1
ATOM 1520 C CA . GLN A 1 194 ? -7.605 8.319 20.540 1.00 86.31 194 GLN A CA 1
ATOM 1521 C C . GLN A 1 194 ? -6.509 8.879 21.445 1.00 86.31 194 GLN A C 1
ATOM 1523 O O . GLN A 1 194 ? -6.442 10.086 21.672 1.00 86.31 194 GLN A O 1
ATOM 1528 N N . GLY A 1 195 ? -5.670 7.995 21.976 1.00 77.00 195 GLY A N 1
ATOM 1529 C CA . GLY A 1 195 ? -4.510 8.349 22.787 1.00 77.00 195 GLY A CA 1
ATOM 1530 C C . GLY A 1 195 ? -3.212 7.999 22.068 1.00 77.00 195 GLY A C 1
ATOM 1531 O O . GLY A 1 195 ? -3.161 7.047 21.284 1.00 77.00 195 GLY A O 1
ATOM 1532 N N . ASN A 1 196 ? -2.152 8.749 22.367 1.00 72.25 196 ASN A N 1
ATOM 1533 C CA . ASN A 1 196 ? -0.794 8.377 21.991 1.00 72.25 196 ASN A CA 1
ATOM 1534 C C . ASN A 1 196 ? -0.113 7.700 23.194 1.00 72.25 196 ASN A C 1
ATOM 1536 O O . ASN A 1 196 ? -0.253 8.141 24.333 1.00 72.25 196 ASN A O 1
ATOM 1540 N N . SER A 1 197 ? 0.654 6.640 22.952 1.00 59.81 197 SER A N 1
ATOM 1541 C CA . SER A 1 197 ? 1.527 5.961 23.923 1.00 59.81 197 SER A CA 1
ATOM 1542 C C . SER A 1 197 ? 2.327 6.918 24.826 1.00 59.81 197 SER A C 1
ATOM 1544 O O . SER A 1 197 ? 2.556 6.603 25.998 1.00 59.81 197 SER A O 1
ATOM 1546 N N . ASN A 1 198 ? 2.699 8.103 24.327 1.00 54.66 198 ASN A N 1
ATOM 1547 C CA . ASN A 1 198 ? 3.486 9.085 25.076 1.00 54.66 198 ASN A CA 1
ATOM 1548 C C . ASN A 1 198 ? 2.687 9.891 26.129 1.00 54.66 198 ASN A C 1
ATOM 1550 O O . ASN A 1 198 ? 3.279 10.361 27.099 1.00 54.66 198 ASN A O 1
ATOM 1554 N N . THR A 1 199 ? 1.349 9.981 26.049 1.00 55.25 199 THR A N 1
ATOM 1555 C CA . THR A 1 199 ? 0.490 10.580 27.106 1.00 55.25 199 THR A CA 1
ATOM 1556 C C . THR A 1 199 ? 0.154 9.579 28.224 1.00 55.25 199 THR A C 1
ATOM 1558 O O . THR A 1 199 ? -0.906 9.594 28.849 1.00 55.25 199 THR A O 1
ATOM 1561 N N . ARG A 1 200 ? 1.122 8.711 28.539 1.00 49.41 200 ARG A N 1
ATOM 1562 C CA . ARG A 1 200 ? 1.031 7.519 29.400 1.00 49.41 200 ARG A CA 1
ATOM 1563 C C . ARG A 1 200 ? 0.614 7.765 30.858 1.00 49.41 200 ARG A C 1
ATOM 1565 O O . ARG A 1 200 ? 0.402 6.795 31.577 1.00 49.41 200 ARG A O 1
ATOM 1572 N N . LYS A 1 201 ? 0.547 9.015 31.328 1.00 50.16 201 LYS A N 1
ATOM 1573 C CA . LYS A 1 201 ? 0.322 9.344 32.750 1.00 50.16 201 LYS A CA 1
ATOM 1574 C C . LYS A 1 201 ? -1.086 9.828 33.105 1.00 50.16 201 LYS A C 1
ATOM 1576 O O . LYS A 1 201 ? -1.422 9.758 34.279 1.00 50.16 201 LYS A O 1
ATOM 1581 N N . LYS A 1 202 ? -1.900 10.284 32.144 1.00 51.34 202 LYS A N 1
ATOM 1582 C CA . LYS A 1 202 ? -3.280 10.748 32.412 1.00 51.34 202 LYS A CA 1
ATOM 1583 C C . LYS A 1 202 ? -4.360 9.785 31.915 1.00 51.34 202 LYS A C 1
ATOM 1585 O O . LYS A 1 202 ? -5.397 9.680 32.551 1.00 51.34 202 LYS A O 1
ATOM 1590 N N . ASP A 1 203 ? -4.084 9.021 30.858 1.00 52.94 203 ASP A N 1
ATOM 1591 C CA . ASP A 1 203 ? -5.138 8.276 30.156 1.00 52.94 203 ASP A CA 1
ATOM 1592 C C . ASP A 1 203 ? -5.235 6.788 30.551 1.00 52.94 203 ASP A C 1
ATOM 1594 O O . ASP A 1 203 ? -6.121 6.087 30.075 1.00 52.94 203 ASP A O 1
ATOM 1598 N N . ASN A 1 204 ? -4.334 6.265 31.395 1.00 52.81 204 ASN A N 1
ATOM 1599 C CA . ASN A 1 204 ? -4.377 4.863 31.864 1.00 52.81 204 ASN A CA 1
ATOM 1600 C C . ASN A 1 204 ? -5.413 4.619 32.974 1.00 52.81 204 ASN A C 1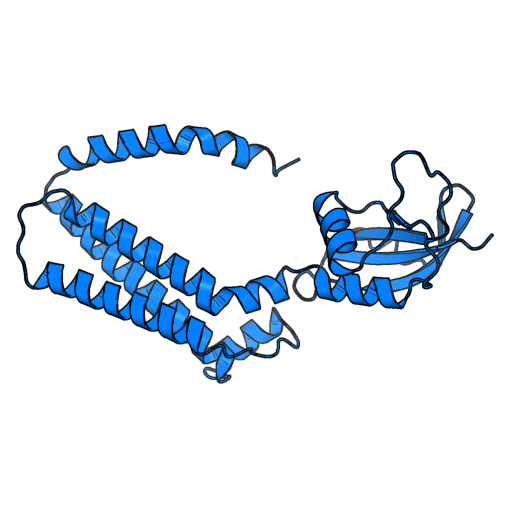
ATOM 1602 O O . ASN A 1 204 ? -5.390 3.571 33.616 1.00 52.81 204 ASN A O 1
ATOM 1606 N N . ALA A 1 205 ? -6.275 5.592 33.239 1.00 60.97 205 ALA A N 1
ATOM 1607 C CA . ALA A 1 205 ? -7.316 5.440 34.226 1.00 60.97 205 ALA A CA 1
ATOM 1608 C C . ALA A 1 205 ? -8.465 4.618 33.622 1.00 60.97 205 ALA A C 1
ATOM 1610 O O . ALA A 1 205 ? -8.978 4.931 32.543 1.00 60.97 205 ALA A O 1
ATOM 1611 N N . SER A 1 206 ? -8.850 3.551 34.327 1.00 63.50 206 SER A N 1
ATOM 1612 C CA . SER A 1 206 ? -10.064 2.767 34.060 1.00 63.50 206 SER A CA 1
ATOM 1613 C C . SER A 1 206 ? -11.318 3.644 34.069 1.00 63.50 206 SER A C 1
ATOM 1615 O O . SER A 1 206 ? -12.328 3.280 33.470 1.00 63.50 206 SER A O 1
ATOM 1617 N N . GLU A 1 207 ? -11.222 4.806 34.719 1.00 66.94 207 GLU A N 1
ATOM 1618 C CA . GLU A 1 207 ? -12.249 5.828 34.795 1.00 66.94 207 GLU A CA 1
ATOM 1619 C C . GLU A 1 207 ? -11.665 7.203 34.464 1.00 66.94 207 GLU A C 1
ATOM 1621 O O . GLU A 1 207 ? -10.606 7.569 34.973 1.00 66.94 207 GLU A O 1
ATOM 1626 N N . ILE A 1 208 ? -12.343 7.969 33.613 1.00 74.94 208 ILE A N 1
ATOM 1627 C CA . ILE A 1 208 ? -11.997 9.370 33.351 1.00 74.94 208 ILE A CA 1
ATOM 1628 C C . ILE A 1 208 ? -13.148 10.256 33.820 1.00 74.94 208 ILE A C 1
ATOM 1630 O O . ILE A 1 208 ? -14.310 9.967 33.547 1.00 74.94 208 ILE A O 1
ATOM 1634 N N . ASP A 1 209 ? -12.824 11.331 34.531 1.00 66.75 209 ASP A N 1
ATOM 1635 C CA . ASP A 1 209 ? -13.778 12.399 34.822 1.00 66.75 209 ASP A CA 1
ATOM 1636 C C . ASP A 1 209 ? -13.613 13.462 33.740 1.00 66.75 209 ASP A C 1
ATOM 1638 O O . ASP A 1 209 ? -12.530 14.036 33.551 1.00 66.75 209 ASP A O 1
ATOM 1642 N N . ARG A 1 210 ? -14.656 13.636 32.934 1.00 66.38 210 ARG A N 1
ATOM 1643 C CA . ARG A 1 210 ? -14.616 14.534 31.788 1.00 66.38 210 ARG A CA 1
ATOM 1644 C C . ARG A 1 210 ? -15.965 15.216 31.667 1.00 66.38 210 ARG A C 1
ATOM 1646 O O . ARG A 1 210 ? -16.972 14.566 31.413 1.00 66.38 210 ARG A O 1
ATOM 1653 N N . ASN A 1 211 ? -15.943 16.543 31.783 1.00 65.12 211 ASN A N 1
ATOM 1654 C CA . ASN A 1 211 ? -17.129 17.395 31.716 1.00 65.12 211 ASN A CA 1
ATOM 1655 C C . ASN A 1 211 ? -18.155 17.128 32.840 1.00 65.12 211 ASN A C 1
ATOM 1657 O O . ASN A 1 211 ? -19.350 17.231 32.592 1.00 65.12 211 ASN A O 1
ATOM 1661 N N . HIS A 1 212 ? -17.679 16.799 34.053 1.00 66.00 212 HIS A N 1
ATOM 1662 C CA . HIS A 1 212 ? -18.483 16.411 35.227 1.00 66.00 212 HIS A CA 1
ATOM 1663 C C . HIS A 1 212 ? -19.247 15.083 35.096 1.00 66.00 212 HIS A C 1
ATOM 1665 O O . HIS A 1 212 ? -20.028 14.745 35.981 1.00 66.00 212 HIS A O 1
ATOM 1671 N N . ASP A 1 213 ? -18.998 14.326 34.025 1.00 73.88 213 ASP A N 1
ATOM 1672 C CA . ASP A 1 213 ? -19.518 12.978 33.832 1.00 73.88 213 ASP A CA 1
ATOM 1673 C C . ASP A 1 213 ? -18.422 11.953 34.169 1.00 73.88 213 ASP A C 1
ATOM 1675 O O . ASP A 1 213 ? -17.265 12.092 33.747 1.00 73.88 213 ASP A O 1
ATOM 1679 N N . HIS A 1 214 ? -18.795 10.887 34.882 1.00 82.31 214 HIS A N 1
ATOM 1680 C CA . HIS A 1 214 ? -17.922 9.740 35.113 1.00 82.31 214 HIS A CA 1
ATOM 1681 C C . HIS A 1 214 ? -17.973 8.794 33.912 1.00 82.31 214 HIS A C 1
ATOM 1683 O O . HIS A 1 214 ? -19.039 8.424 33.425 1.00 82.31 214 HIS A O 1
ATOM 1689 N N . TRP A 1 215 ? -16.812 8.372 33.422 1.00 85.06 215 TRP A N 1
ATOM 1690 C CA . TRP A 1 215 ? -16.702 7.507 32.250 1.00 85.06 215 TRP A CA 1
ATOM 1691 C C . TRP A 1 215 ? -15.914 6.255 32.584 1.00 85.06 215 TRP A C 1
ATOM 1693 O O . TRP A 1 215 ? -14.768 6.362 32.999 1.00 85.06 215 TRP A O 1
ATOM 1703 N N . GLN A 1 216 ? -16.468 5.078 32.315 1.00 87.12 216 GLN A N 1
ATOM 1704 C CA . GLN A 1 216 ? -15.802 3.796 32.529 1.00 87.12 216 GLN A CA 1
ATOM 1705 C C . GLN A 1 216 ? -15.293 3.205 31.218 1.00 87.12 216 GLN A C 1
ATOM 1707 O O . GLN A 1 216 ? -16.009 3.161 30.215 1.00 87.12 216 GLN A O 1
ATOM 1712 N N . LEU A 1 217 ? -14.048 2.733 31.227 1.00 88.25 217 LEU A N 1
ATOM 1713 C CA . LEU A 1 217 ? -13.430 2.056 30.094 1.00 88.25 217 LEU A CA 1
ATOM 1714 C C . LEU A 1 217 ? -14.115 0.705 29.857 1.00 88.25 217 LEU A C 1
ATOM 1716 O O . LEU A 1 217 ? -14.049 -0.186 30.700 1.00 88.25 217 LEU A O 1
ATOM 1720 N N . ILE A 1 218 ? -14.724 0.538 28.685 1.00 89.62 218 ILE A N 1
ATOM 1721 C CA . ILE A 1 218 ? -15.352 -0.730 28.285 1.00 89.62 218 ILE A CA 1
ATOM 1722 C C . ILE A 1 218 ? -14.493 -1.520 27.303 1.00 89.62 218 ILE A C 1
ATOM 1724 O O . ILE A 1 218 ? -14.603 -2.741 27.221 1.00 89.62 218 ILE A O 1
ATOM 1728 N N . TRP A 1 219 ? -13.623 -0.839 26.554 1.00 89.19 219 TRP A N 1
ATOM 1729 C CA . TRP A 1 219 ? -12.770 -1.493 25.575 1.00 89.19 219 TRP A CA 1
ATOM 1730 C C . TRP A 1 219 ? -11.522 -0.671 25.257 1.00 89.19 219 TRP A C 1
ATOM 1732 O O . TRP A 1 219 ? -11.585 0.547 25.092 1.00 89.19 219 TRP A O 1
ATOM 1742 N N . GLU A 1 220 ? -10.390 -1.356 25.111 1.00 88.31 220 GLU A N 1
ATOM 1743 C CA . GLU A 1 220 ? -9.141 -0.795 24.599 1.00 88.31 220 GLU A CA 1
ATOM 1744 C C . GLU A 1 220 ? -8.632 -1.675 23.457 1.00 88.31 220 GLU A C 1
ATOM 1746 O O . GLU A 1 220 ? -8.589 -2.905 23.554 1.00 88.31 220 GLU A O 1
ATOM 1751 N N . GLY A 1 221 ? -8.201 -1.036 22.377 1.00 85.25 221 GLY A N 1
ATOM 1752 C CA . GLY A 1 221 ? -7.578 -1.716 21.259 1.00 85.25 221 GLY A CA 1
ATOM 1753 C C . GLY A 1 221 ? -6.612 -0.823 20.506 1.00 85.25 221 GLY A C 1
ATOM 1754 O O . GLY A 1 221 ? -6.483 0.379 20.737 1.00 85.25 221 GLY A O 1
ATOM 1755 N N . ARG A 1 222 ? -5.883 -1.447 19.591 1.00 83.50 222 ARG A N 1
ATOM 1756 C CA . ARG A 1 222 ? -4.874 -0.779 18.772 1.00 83.50 222 ARG A CA 1
ATOM 1757 C C . ARG A 1 222 ? -4.812 -1.406 17.399 1.00 83.50 222 ARG A C 1
ATOM 1759 O O . ARG A 1 222 ? -5.169 -2.572 17.212 1.00 83.50 222 ARG A O 1
ATOM 1766 N N . ARG A 1 223 ? -4.288 -0.642 16.451 1.00 81.50 223 ARG A N 1
ATOM 1767 C CA . ARG A 1 223 ? -3.928 -1.173 15.145 1.00 81.50 223 ARG A CA 1
ATOM 1768 C C . ARG A 1 223 ? -2.697 -2.085 15.282 1.00 81.50 223 ARG A C 1
ATOM 1770 O O . ARG A 1 223 ? -1.741 -1.694 15.942 1.00 81.50 223 ARG A O 1
ATOM 1777 N N . PRO A 1 224 ? -2.657 -3.266 14.638 1.00 69.31 224 PRO A N 1
ATOM 1778 C CA . PRO A 1 224 ? -1.498 -4.161 14.718 1.00 69.31 224 PRO A CA 1
ATOM 1779 C C . PRO A 1 224 ? -0.175 -3.528 14.259 1.00 69.31 224 PRO A C 1
ATOM 1781 O O . PRO A 1 224 ? 0.877 -3.843 14.808 1.00 69.31 224 PRO A O 1
ATOM 1784 N N . SER A 1 225 ? -0.237 -2.633 13.269 1.00 67.19 225 SER A N 1
ATOM 1785 C CA . SER A 1 225 ? 0.937 -1.986 12.675 1.00 67.19 225 SER A CA 1
ATOM 1786 C C . SER A 1 225 ? 1.473 -0.783 13.449 1.00 67.19 225 SER A C 1
ATOM 1788 O O . SER A 1 225 ? 2.627 -0.420 13.234 1.00 67.19 225 SER A O 1
ATOM 1790 N N . ASP A 1 226 ? 0.654 -0.130 14.273 1.00 70.88 226 ASP A N 1
ATOM 1791 C CA . ASP A 1 226 ? 1.026 1.114 14.947 1.00 70.88 226 ASP A CA 1
ATOM 1792 C C . ASP A 1 226 ? 1.020 0.890 16.460 1.00 70.88 226 ASP A C 1
ATOM 1794 O O . ASP A 1 226 ? 0.013 0.495 17.050 1.00 70.88 226 ASP A O 1
ATOM 1798 N N . ARG A 1 227 ? 2.188 1.055 17.086 1.00 66.44 227 ARG A N 1
ATOM 1799 C CA . ARG A 1 227 ? 2.372 0.774 18.517 1.00 66.44 227 ARG A CA 1
ATOM 1800 C C . ARG A 1 227 ? 2.008 1.974 19.385 1.00 66.44 227 ARG A C 1
ATOM 1802 O O . ARG A 1 227 ? 1.737 1.770 20.573 1.00 66.44 227 ARG A O 1
ATOM 1809 N N . ASP A 1 228 ? 2.013 3.167 18.802 1.00 71.75 228 ASP A N 1
ATOM 1810 C CA . ASP A 1 228 ? 1.818 4.419 19.519 1.00 71.75 228 ASP A CA 1
ATOM 1811 C C . ASP A 1 228 ? 0.358 4.864 19.491 1.00 71.75 228 ASP A C 1
ATOM 1813 O O . ASP A 1 228 ? -0.100 5.495 20.442 1.00 71.75 228 ASP A O 1
ATOM 1817 N N . GLU A 1 229 ? -0.397 4.456 18.473 1.00 79.69 229 GLU A N 1
ATOM 1818 C CA . GLU A 1 229 ? -1.834 4.695 18.378 1.00 79.69 229 GLU A CA 1
ATOM 1819 C C . GLU A 1 229 ? -2.652 3.711 19.233 1.00 79.69 229 GLU A C 1
ATOM 1821 O O . GLU A 1 229 ? -2.591 2.486 19.061 1.00 79.69 229 GLU A O 1
ATOM 1826 N N . ARG A 1 230 ? -3.472 4.249 20.143 1.00 84.94 230 ARG A N 1
ATOM 1827 C CA . ARG A 1 230 ? -4.431 3.471 20.939 1.00 84.94 230 ARG A CA 1
ATOM 1828 C C . ARG A 1 230 ? -5.818 4.086 20.890 1.00 84.94 230 ARG A C 1
ATOM 1830 O O . ARG A 1 230 ? -5.973 5.299 20.997 1.00 84.94 230 ARG A O 1
ATOM 1837 N N . PHE A 1 231 ? -6.819 3.221 20.795 1.00 88.50 231 PHE A N 1
ATOM 1838 C CA . PHE A 1 231 ? -8.225 3.588 20.836 1.00 88.50 231 PHE A CA 1
ATOM 1839 C C . PHE A 1 231 ? -8.858 3.025 22.098 1.00 88.50 231 PHE A C 1
ATOM 1841 O O . PHE A 1 231 ? -8.678 1.850 22.427 1.00 88.50 231 PHE A O 1
ATOM 1848 N N . ARG A 1 232 ? -9.600 3.874 22.801 1.00 88.44 232 ARG A N 1
ATOM 1849 C CA . ARG A 1 232 ? -10.298 3.528 24.036 1.00 88.44 232 ARG A CA 1
ATOM 1850 C C . ARG A 1 232 ? -11.742 3.960 23.928 1.00 88.44 232 ARG A C 1
ATOM 1852 O O . ARG A 1 232 ? -12.020 5.108 23.591 1.00 88.44 232 ARG A O 1
ATOM 1859 N N . LEU A 1 233 ? -12.640 3.027 24.194 1.00 89.25 233 LEU A N 1
ATOM 1860 C CA . LEU A 1 233 ? -14.067 3.272 24.231 1.00 89.25 233 LEU A CA 1
ATOM 1861 C C . LEU A 1 233 ? -14.501 3.341 25.691 1.00 89.25 233 LEU A C 1
ATOM 1863 O O . LEU A 1 233 ? -14.297 2.394 26.455 1.00 89.25 233 LEU A O 1
ATOM 1867 N N . TYR A 1 234 ? -15.104 4.464 26.049 1.00 88.75 234 TYR A N 1
ATOM 1868 C CA . TYR A 1 234 ? -15.662 4.709 27.364 1.00 88.75 234 TYR A CA 1
ATOM 1869 C C . TYR A 1 234 ? -17.184 4.746 27.295 1.00 88.75 234 TYR A C 1
ATOM 1871 O O . TYR A 1 234 ? -17.754 5.180 26.291 1.00 88.75 234 TYR A O 1
ATOM 1879 N N . ARG A 1 235 ? -17.828 4.326 28.380 1.00 88.75 235 ARG A N 1
ATOM 1880 C CA . ARG A 1 235 ? -19.263 4.460 28.612 1.00 88.75 235 ARG A CA 1
ATOM 1881 C C . ARG A 1 235 ? -19.490 5.423 29.767 1.00 88.75 235 ARG A C 1
ATOM 1883 O O . ARG A 1 235 ? -18.826 5.310 30.794 1.00 88.75 235 ARG A O 1
ATOM 1890 N N . ARG A 1 236 ? -20.435 6.338 29.608 1.00 86.19 236 ARG A N 1
ATOM 1891 C CA . ARG A 1 236 ? -20.845 7.244 30.674 1.00 86.19 236 ARG A CA 1
ATOM 1892 C C . ARG A 1 236 ? -21.575 6.474 31.775 1.00 86.19 236 ARG A C 1
ATOM 1894 O O . ARG A 1 236 ? -22.500 5.710 31.492 1.00 86.19 236 ARG A O 1
ATOM 1901 N N . ILE A 1 237 ? -21.149 6.688 33.010 1.00 81.06 237 ILE A N 1
ATOM 1902 C CA . ILE A 1 237 ? -21.831 6.296 34.236 1.00 81.06 237 ILE A CA 1
ATOM 1903 C C . ILE A 1 237 ? -22.424 7.586 34.797 1.00 81.06 237 ILE A C 1
ATOM 1905 O O . ILE A 1 237 ? -21.692 8.478 35.217 1.00 81.06 237 ILE A O 1
ATOM 1909 N N . SER A 1 238 ? -23.746 7.698 34.709 1.00 62.94 238 SER A N 1
ATOM 1910 C CA . SER A 1 238 ? -24.521 8.717 35.419 1.00 62.94 238 SER A CA 1
ATOM 1911 C C . SER A 1 238 ? -24.568 8.422 36.910 1.00 62.94 238 SER A C 1
ATOM 1913 O O . SER A 1 238 ? -24.800 7.224 37.215 1.00 62.94 238 SER A O 1
#

Radius of gyration: 25.18 Å; chains: 1; bounding box: 56×42×68 Å

Sequence (238 aa):
DHYSEEAILLPLLPGLAMLAAFGLPTMKRGAINAVDWFSVMTLSTSAAFIWVMWVAKQTGWPAQLAKNAFKLAPGFKPEFNLITVLIAACASIGWIVLVHWRIARRPSVLWRAVVLSSGGVTLCWLLLMTLWLPWGNYVKSYAGVAKQIALQLPPVRQCVDSNVGPSQRASFAYFGHIPFSQFERTQCDFFLLQGNSNTRKKDNASEIDRNHDHWQLIWEGRRPSDRDERFRLYRRIS

Secondary structure (DSSP, 8-state):
--HHHHHHHGGGHHHHHHHHHHHGGGS-HHHHHHHHHHHHHHHHHHHHHHHHHHHHHHH--SHHHHHHHHHHSTT------HHHHHHHHHHHHHHHHHHHHHHH-----TTHHHHHHHHHHHHHHHHIIIIIHHHHHHHH-SHHHHHHHHHHS-SS---EEE-S-HHHHHHHHHHH---BPPTT----SEEEEEEEGGGTTTS--SEEEETTEEEEEEEEE--TT-SSEEEEEEEEE-